Protein AF-A0A7H4LSG9-F1 (afdb_monomer)

InterPro domains:
  IPR001466 Beta-lactamase-related [PF00144] (64-199)
  IPR001586 Beta-lactamase, class-C active site [PS00336] (87-94)
  IPR012338 Beta-lactamase/transpeptidase-like [G3DSA:3.40.710.10] (80-199)
  IPR012338 Beta-lactamase/transpeptidase-like [SSF56601] (63-199)
  IPR050491 Beta-lactamase AmpC-like [PTHR46825] (86-199)

Nearest PDB structures (foldseek):
  8rlj-assembly6_F  TM=7.085E-01  e=3.427E-03  Pseudomonas aeruginosa
  8ure-assembly1_G  TM=2.044E-01  e=4.680E+00  synthetic construct

Radius of gyration: 25.68 Å; Cα contacts (8 Å, |Δi|>4): 215; chains: 1; bounding box: 74×58×54 Å

pLDDT: mean 87.02, std 12.35, range [47.28, 98.62]

Mean predicted aligned error: 9.84 Å

Sequence (199 aa):
MIGYRYRRYCSDWQILCSGLAFVAVMAAGIYLQPGFRPLTTQVSGDKALVAFLTPLLKGAHGHVAAALITPGGVRYGIWGNDYARQFEIGSLSKTLTASLLIDAIRRGEVTATTQVGDLVPELVGPARNISLEELVSHRSGLPPFASSLTQKIAMLTAIVRRENPWSYDRQELAEMINRARIPKVKIFDYSNSGFALLG

Structure (mmCIF, N/CA/C/O backbone):
data_AF-A0A7H4LSG9-F1
#
_entry.id   AF-A0A7H4LSG9-F1
#
loop_
_atom_site.group_PDB
_atom_site.id
_atom_site.type_symbol
_atom_site.label_atom_id
_atom_site.label_alt_id
_atom_site.label_comp_id
_atom_site.label_asym_id
_atom_site.label_entity_id
_atom_site.label_seq_id
_atom_site.pdbx_PDB_ins_code
_atom_site.Cartn_x
_atom_site.Cartn_y
_atom_site.Cartn_z
_atom_site.occupancy
_atom_site.B_iso_or_equiv
_atom_site.auth_seq_id
_atom_site.auth_comp_id
_atom_site.auth_asym_id
_atom_site.auth_atom_id
_atom_site.pdbx_PDB_model_num
ATOM 1 N N . MET A 1 1 ? 54.254 43.308 8.848 1.00 49.88 1 MET A N 1
ATOM 2 C CA . MET A 1 1 ? 52.841 43.131 8.424 1.00 49.88 1 MET A CA 1
ATOM 3 C C . MET A 1 1 ? 52.654 42.198 7.204 1.00 49.88 1 MET A C 1
ATOM 5 O O . MET A 1 1 ? 51.572 42.171 6.635 1.00 49.88 1 MET A O 1
ATOM 9 N N . ILE A 1 2 ? 53.658 41.394 6.808 1.00 52.53 2 ILE A N 1
ATOM 10 C CA . ILE A 1 2 ? 53.634 40.587 5.563 1.00 52.53 2 ILE A CA 1
ATOM 11 C C . ILE A 1 2 ? 53.244 39.110 5.814 1.00 52.53 2 ILE A C 1
ATOM 13 O O . ILE A 1 2 ? 52.609 38.487 4.968 1.00 52.53 2 ILE A O 1
ATOM 17 N N . GLY A 1 3 ? 53.507 38.567 7.010 1.00 47.50 3 GLY A N 1
ATOM 18 C CA . GLY A 1 3 ? 53.214 37.162 7.351 1.00 47.50 3 GLY A CA 1
ATOM 19 C C . GLY A 1 3 ? 51.733 36.815 7.570 1.00 47.50 3 GLY A C 1
ATOM 20 O O . GLY A 1 3 ? 51.357 35.652 7.469 1.00 47.50 3 GLY A O 1
ATOM 21 N N . TYR A 1 4 ? 50.867 37.805 7.821 1.00 47.75 4 TYR A N 1
ATOM 22 C CA . TYR A 1 4 ? 49.432 37.567 8.055 1.00 47.75 4 TYR A CA 1
ATOM 23 C C . TYR A 1 4 ? 48.644 37.330 6.755 1.00 47.75 4 TYR A C 1
ATOM 25 O O . TYR A 1 4 ? 47.672 36.581 6.746 1.00 47.75 4 TYR A O 1
ATOM 33 N N . ARG A 1 5 ? 49.081 37.932 5.637 1.00 49.94 5 ARG A N 1
ATOM 34 C CA . ARG A 1 5 ? 48.447 37.764 4.317 1.00 49.94 5 ARG A CA 1
ATOM 35 C C . ARG A 1 5 ? 48.756 36.401 3.692 1.00 49.94 5 ARG A C 1
ATOM 37 O O . ARG A 1 5 ? 47.857 35.790 3.128 1.00 49.94 5 ARG A O 1
ATOM 44 N N . TYR A 1 6 ? 49.981 35.896 3.848 1.00 47.28 6 TYR A N 1
ATOM 45 C CA . TYR A 1 6 ? 50.405 34.612 3.269 1.00 47.28 6 TYR A CA 1
ATOM 46 C C . TYR A 1 6 ? 49.718 33.405 3.936 1.00 47.28 6 TYR A C 1
ATOM 48 O O . TYR A 1 6 ? 49.329 32.450 3.270 1.00 47.28 6 TYR A O 1
ATOM 56 N N . ARG A 1 7 ? 49.487 33.481 5.255 1.00 49.66 7 ARG A N 1
ATOM 57 C CA . ARG A 1 7 ? 48.780 32.440 6.023 1.00 49.66 7 ARG A CA 1
ATOM 58 C C . ARG A 1 7 ? 47.294 32.327 5.654 1.00 49.66 7 ARG A C 1
ATOM 60 O O . ARG A 1 7 ? 46.763 31.224 5.668 1.00 49.66 7 ARG A O 1
ATOM 67 N N . ARG A 1 8 ? 46.660 33.449 5.289 1.00 53.12 8 ARG A N 1
ATOM 68 C CA . ARG A 1 8 ? 45.258 33.520 4.838 1.00 53.12 8 ARG A CA 1
ATOM 69 C C . ARG A 1 8 ? 45.073 32.882 3.455 1.00 53.12 8 ARG A C 1
ATOM 71 O O . ARG A 1 8 ? 44.176 32.079 3.271 1.00 53.12 8 ARG A O 1
ATOM 78 N N . TYR A 1 9 ? 45.999 33.135 2.527 1.00 52.34 9 TYR A N 1
ATOM 79 C CA . TYR A 1 9 ? 45.985 32.506 1.198 1.00 52.34 9 TYR A CA 1
ATOM 80 C C . TYR A 1 9 ? 46.116 30.975 1.257 1.00 52.34 9 TYR A C 1
ATOM 82 O O . TYR A 1 9 ? 45.392 30.271 0.556 1.00 52.34 9 TYR A O 1
ATOM 90 N N . CYS A 1 10 ? 46.991 30.444 2.121 1.00 55.25 10 CYS A N 1
ATOM 91 C CA . CYS A 1 10 ? 47.089 28.995 2.323 1.00 55.25 10 CYS A CA 1
ATOM 92 C C . CYS A 1 10 ? 45.838 28.399 2.989 1.00 55.25 10 CYS A C 1
ATOM 94 O O . CYS A 1 10 ? 45.441 27.299 2.611 1.00 55.25 10 CYS A O 1
ATOM 96 N N . SER A 1 11 ? 45.200 29.099 3.940 1.00 60.41 11 SER A N 1
ATOM 97 C CA . SER A 1 11 ? 43.959 28.608 4.559 1.00 60.41 11 SER A CA 1
ATOM 98 C C . SER A 1 11 ? 42.783 28.630 3.587 1.00 60.41 11 SER A C 1
ATOM 100 O O . SER A 1 11 ? 42.005 27.684 3.558 1.00 60.41 11 SER A O 1
ATOM 102 N N . ASP A 1 12 ? 42.680 29.664 2.752 1.00 68.19 12 ASP A N 1
ATOM 103 C CA . ASP A 1 12 ? 41.599 29.800 1.772 1.00 68.19 12 ASP A CA 1
ATOM 104 C C . ASP A 1 12 ? 41.705 28.715 0.688 1.00 68.19 12 ASP A C 1
ATOM 106 O O . ASP A 1 12 ? 40.705 28.103 0.313 1.00 68.19 12 ASP A O 1
ATOM 110 N N . TRP A 1 13 ? 42.928 28.384 0.256 1.00 74.06 13 TRP A N 1
ATOM 111 C CA . TRP A 1 13 ? 43.176 27.276 -0.670 1.00 74.06 13 TRP A CA 1
ATOM 112 C C . TRP A 1 13 ? 42.859 25.909 -0.053 1.00 74.06 13 TRP A C 1
ATOM 114 O O . TRP A 1 13 ? 42.255 25.056 -0.698 1.00 74.06 13 TRP A O 1
ATOM 124 N N . GLN A 1 14 ? 43.208 25.703 1.219 1.00 76.75 14 GLN A N 1
ATOM 125 C CA . GLN A 1 14 ? 42.865 24.476 1.943 1.00 76.75 14 GLN A CA 1
ATOM 126 C C . GLN A 1 14 ? 41.350 24.309 2.108 1.00 76.75 14 GLN A C 1
ATOM 128 O O . GLN A 1 14 ? 40.841 23.200 1.935 1.00 76.75 14 GLN A O 1
ATOM 133 N N . ILE A 1 15 ? 40.621 25.393 2.388 1.00 80.56 15 ILE A N 1
ATOM 134 C CA . ILE A 1 15 ? 39.155 25.388 2.487 1.00 80.5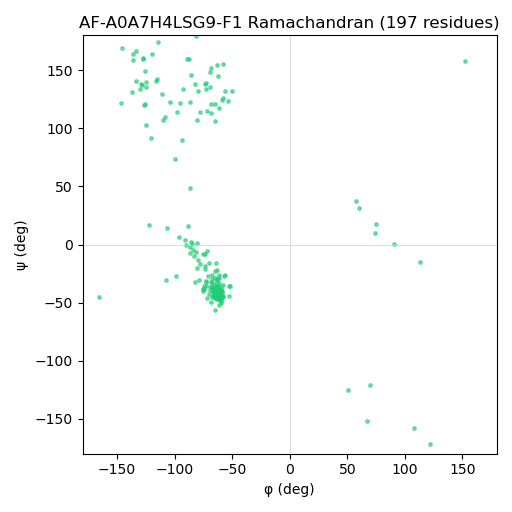6 15 ILE A CA 1
ATOM 135 C C . ILE A 1 15 ? 38.527 25.067 1.124 1.00 80.56 15 ILE A C 1
ATOM 137 O O . ILE A 1 15 ? 37.647 24.209 1.049 1.00 80.56 15 ILE A O 1
ATOM 141 N N . LEU A 1 16 ? 39.011 25.684 0.041 1.00 82.19 16 LEU A N 1
ATOM 142 C CA . LEU A 1 16 ? 38.533 25.415 -1.320 1.00 82.19 16 LEU A CA 1
ATOM 143 C C . LEU A 1 16 ? 38.799 23.968 -1.754 1.00 82.19 16 LEU A C 1
ATOM 145 O O . LEU A 1 16 ? 37.886 23.297 -2.236 1.00 82.19 16 LEU A O 1
ATOM 149 N N . CYS A 1 17 ? 40.012 23.454 -1.533 1.00 87.25 17 CYS A N 1
ATOM 150 C CA . CYS A 1 17 ? 40.347 22.062 -1.836 1.00 87.25 17 CYS A CA 1
ATOM 151 C C . CYS A 1 17 ? 39.506 21.077 -1.015 1.00 87.25 17 CYS A C 1
ATOM 153 O O . CYS A 1 17 ? 39.044 20.073 -1.554 1.00 87.25 17 CYS A O 1
ATOM 155 N N . SER A 1 18 ? 39.261 21.373 0.265 1.00 84.06 18 SER A N 1
ATOM 156 C CA . SER A 1 18 ? 38.419 20.533 1.127 1.00 84.06 18 SER A CA 1
ATOM 157 C C . SER A 1 18 ? 36.959 20.537 0.669 1.00 84.06 18 SER A C 1
ATOM 159 O O . SER A 1 18 ? 36.325 19.484 0.630 1.00 84.06 18 SER A O 1
ATOM 161 N N . GLY A 1 19 ? 36.437 21.696 0.254 1.00 87.31 19 GLY A N 1
ATOM 162 C CA . GLY A 1 19 ? 35.096 21.815 -0.318 1.00 87.31 19 GLY A CA 1
ATOM 163 C C . GLY A 1 19 ? 34.942 21.030 -1.622 1.00 87.31 19 GLY A C 1
ATOM 164 O O . GLY A 1 19 ? 33.979 20.282 -1.780 1.00 87.31 19 GLY A O 1
ATOM 165 N N . LEU A 1 20 ? 35.916 21.131 -2.531 1.00 90.62 20 LEU A N 1
ATOM 166 C CA . LEU A 1 20 ? 35.927 20.368 -3.783 1.00 90.62 20 LEU A CA 1
ATOM 167 C C . LEU A 1 20 ? 36.023 18.859 -3.540 1.00 90.62 20 LEU A C 1
ATOM 169 O O . LEU A 1 20 ? 35.282 18.097 -4.160 1.00 90.62 20 LEU A O 1
ATOM 173 N N . ALA A 1 21 ? 36.883 18.426 -2.616 1.00 89.31 21 ALA A N 1
ATOM 174 C CA . ALA A 1 21 ? 36.998 17.020 -2.242 1.00 89.31 21 ALA A CA 1
ATOM 175 C C . ALA A 1 21 ? 35.684 16.486 -1.650 1.00 89.31 21 ALA A C 1
ATOM 177 O O . ALA A 1 21 ? 35.230 15.413 -2.040 1.00 89.31 21 ALA A O 1
ATOM 178 N N . PHE A 1 22 ? 35.028 17.251 -0.772 1.00 86.75 22 PHE A N 1
ATOM 179 C CA . PHE A 1 22 ? 33.730 16.882 -0.206 1.00 86.75 22 PHE A CA 1
ATOM 180 C C . PHE A 1 22 ? 32.648 16.737 -1.285 1.00 86.75 22 PHE A C 1
ATOM 182 O O . PHE A 1 22 ? 31.954 15.722 -1.328 1.00 86.75 22 PHE A O 1
ATOM 189 N N . VAL A 1 23 ? 32.536 17.706 -2.200 1.00 89.50 23 VAL A N 1
ATOM 190 C CA . VAL A 1 23 ? 31.576 17.645 -3.315 1.00 89.50 23 VAL A CA 1
ATOM 191 C C . VAL A 1 23 ? 31.865 16.451 -4.226 1.00 89.50 23 VAL A C 1
ATOM 193 O O . VAL A 1 23 ? 30.934 15.745 -4.606 1.00 89.50 23 VAL A O 1
ATOM 196 N N . ALA A 1 24 ? 33.135 16.181 -4.537 1.00 89.69 24 ALA A N 1
ATOM 197 C CA . ALA A 1 24 ? 33.530 15.042 -5.360 1.00 89.69 24 ALA A CA 1
ATOM 198 C C . ALA A 1 24 ? 33.184 13.701 -4.695 1.00 89.69 24 ALA A C 1
ATOM 200 O O . ALA A 1 24 ? 32.640 12.820 -5.357 1.00 89.69 24 ALA A O 1
ATOM 201 N N . VAL A 1 25 ? 33.430 13.556 -3.389 1.00 87.88 25 VAL A N 1
ATOM 202 C CA . VAL A 1 25 ? 33.068 12.352 -2.622 1.00 87.88 25 VAL A CA 1
ATOM 203 C C . VAL A 1 25 ? 31.552 12.175 -2.555 1.00 87.88 25 VAL A C 1
ATOM 205 O O . VAL A 1 25 ? 31.068 11.066 -2.760 1.00 87.88 25 VAL A O 1
ATOM 208 N N . MET A 1 26 ? 30.785 13.248 -2.341 1.00 85.69 26 MET A N 1
ATOM 209 C CA . MET A 1 26 ? 29.318 13.190 -2.341 1.00 85.69 26 MET A CA 1
ATOM 210 C C . MET A 1 26 ? 28.759 12.824 -3.720 1.00 85.69 26 MET A C 1
ATOM 212 O O . MET A 1 26 ? 27.906 11.947 -3.821 1.00 85.69 26 MET A O 1
ATOM 216 N N . ALA A 1 27 ? 29.264 13.441 -4.791 1.00 80.75 27 ALA A N 1
ATOM 217 C CA . ALA A 1 27 ? 28.852 13.138 -6.159 1.00 80.75 27 ALA A CA 1
ATOM 218 C C . ALA A 1 27 ? 29.217 11.700 -6.558 1.00 80.75 27 ALA A C 1
ATOM 220 O O . ALA A 1 27 ? 28.386 10.991 -7.124 1.00 80.75 27 ALA A O 1
ATOM 221 N N . ALA A 1 28 ? 30.426 11.243 -6.213 1.00 80.25 28 ALA A N 1
ATOM 222 C CA . ALA A 1 28 ? 30.845 9.860 -6.412 1.00 80.25 28 ALA A CA 1
ATOM 223 C C . ALA A 1 28 ? 29.985 8.894 -5.588 1.00 80.25 28 ALA A C 1
ATOM 225 O O . ALA A 1 28 ? 29.568 7.872 -6.115 1.00 80.25 28 ALA A O 1
ATOM 226 N N . GLY A 1 29 ? 29.653 9.231 -4.339 1.00 77.38 29 GLY A N 1
ATOM 227 C CA . GLY A 1 29 ? 28.752 8.449 -3.494 1.00 77.38 29 GLY A CA 1
ATOM 228 C C . GLY A 1 29 ? 27.355 8.306 -4.098 1.00 77.38 29 GLY A C 1
ATOM 229 O O . GLY A 1 29 ? 26.834 7.197 -4.155 1.00 77.38 29 GLY A O 1
ATOM 230 N N . ILE A 1 30 ? 26.782 9.396 -4.621 1.00 72.25 30 ILE A N 1
ATOM 231 C CA . ILE A 1 30 ? 25.482 9.395 -5.315 1.00 72.25 30 ILE A CA 1
ATOM 232 C C . ILE A 1 30 ? 25.547 8.573 -6.610 1.00 72.25 30 ILE A C 1
ATOM 234 O O . ILE A 1 30 ? 24.633 7.806 -6.898 1.00 72.25 30 ILE A O 1
ATOM 238 N N . TYR A 1 31 ? 26.623 8.706 -7.388 1.00 69.00 31 TYR A N 1
ATOM 239 C CA . TYR A 1 31 ? 26.766 8.028 -8.679 1.00 69.00 31 TYR A CA 1
ATOM 240 C C . TYR A 1 31 ? 27.079 6.530 -8.541 1.00 69.00 31 TYR A C 1
ATOM 242 O O . TYR A 1 31 ? 26.554 5.702 -9.281 1.00 69.00 31 TYR A O 1
ATOM 250 N N . LEU A 1 32 ? 27.927 6.172 -7.576 1.00 69.19 32 LEU A N 1
ATOM 251 C CA . LEU A 1 32 ? 28.320 4.792 -7.276 1.00 69.19 32 LEU A CA 1
ATOM 252 C C . LEU A 1 32 ? 27.309 4.085 -6.365 1.00 69.19 32 LEU A C 1
ATOM 254 O O . LEU A 1 32 ? 27.446 2.888 -6.106 1.00 69.19 32 LEU A O 1
ATOM 258 N N . GLN A 1 33 ? 26.284 4.802 -5.897 1.00 65.31 33 GLN A N 1
ATOM 259 C CA . GLN A 1 33 ? 25.187 4.243 -5.130 1.00 65.31 33 GLN A CA 1
ATOM 260 C C . GLN A 1 33 ? 24.554 3.064 -5.901 1.00 65.31 33 GLN A C 1
ATOM 262 O O . GLN A 1 33 ? 24.057 3.245 -7.019 1.00 65.31 33 GLN A O 1
ATOM 267 N N . PRO A 1 34 ? 24.475 1.851 -5.315 1.00 58.50 34 PRO A N 1
ATOM 268 C CA . PRO A 1 34 ? 23.817 0.729 -5.975 1.00 58.50 34 PRO A CA 1
ATOM 269 C C . PRO A 1 34 ? 22.356 1.098 -6.275 1.00 58.50 34 PRO A C 1
ATOM 271 O O . PRO A 1 34 ? 21.635 1.507 -5.368 1.00 58.50 34 PRO A O 1
ATOM 274 N N . GLY A 1 35 ? 21.917 1.000 -7.530 1.00 58.16 35 GLY A N 1
ATOM 275 C CA . GLY A 1 35 ? 20.571 1.417 -7.961 1.00 58.16 35 GLY A CA 1
ATOM 276 C C . GLY A 1 35 ? 20.546 2.623 -8.905 1.00 58.16 35 GLY A C 1
ATOM 277 O O . GLY A 1 35 ? 19.559 2.803 -9.608 1.00 58.16 35 GLY A O 1
ATOM 278 N N . PHE A 1 36 ? 21.646 3.373 -9.027 1.00 62.38 36 PHE A N 1
ATOM 279 C CA . PHE A 1 36 ? 21.793 4.455 -10.010 1.00 62.38 36 PHE A CA 1
ATOM 280 C C . PHE A 1 36 ? 22.305 3.938 -11.370 1.00 62.38 36 PHE A C 1
ATOM 282 O O . PHE A 1 36 ? 23.260 4.449 -11.945 1.00 62.38 36 PHE A O 1
ATOM 289 N N . ARG A 1 37 ? 21.700 2.867 -11.901 1.00 71.31 37 ARG A N 1
ATOM 290 C CA . ARG A 1 37 ? 22.010 2.394 -13.264 1.00 71.31 37 ARG A CA 1
ATOM 291 C C . ARG A 1 37 ? 21.033 3.035 -14.245 1.00 71.31 37 ARG A C 1
ATOM 293 O O . ARG A 1 37 ? 19.840 3.036 -13.942 1.00 71.31 37 ARG A O 1
ATOM 300 N N . PRO A 1 38 ? 21.478 3.572 -15.393 1.00 78.56 38 PRO A N 1
ATOM 301 C CA . PRO A 1 38 ? 20.548 4.027 -16.420 1.00 78.56 38 PRO A CA 1
ATOM 302 C C . PRO A 1 38 ? 19.646 2.867 -16.854 1.00 78.56 38 PRO A C 1
ATOM 304 O O . PRO A 1 38 ? 20.015 1.697 -16.706 1.00 78.56 38 PRO A O 1
ATOM 307 N N . LEU A 1 39 ? 18.460 3.197 -17.364 1.00 83.06 39 LEU A N 1
ATOM 308 C CA . LEU A 1 39 ? 17.562 2.212 -17.954 1.00 83.06 39 LEU A CA 1
ATOM 309 C C . LEU A 1 39 ? 18.319 1.358 -18.977 1.00 83.06 39 LEU A C 1
ATOM 311 O O . LEU A 1 39 ? 19.053 1.876 -19.822 1.00 83.06 39 LEU A O 1
ATOM 315 N N . THR A 1 40 ? 18.147 0.045 -18.886 1.00 81.56 40 THR A N 1
ATOM 316 C CA . THR A 1 40 ? 18.757 -0.878 -19.842 1.00 81.56 40 THR A CA 1
ATOM 317 C C . THR A 1 40 ? 18.242 -0.644 -21.263 1.00 81.56 40 THR A C 1
ATOM 319 O O . THR A 1 40 ? 17.075 -0.322 -21.485 1.00 81.56 40 THR A O 1
ATOM 322 N N . THR A 1 41 ? 19.126 -0.838 -22.241 1.00 82.81 41 THR A N 1
ATOM 323 C CA . THR A 1 41 ? 18.795 -0.802 -23.672 1.00 82.81 41 THR A CA 1
ATOM 324 C C . THR A 1 41 ? 18.229 -2.128 -24.177 1.00 82.81 41 THR A C 1
ATOM 326 O O . THR A 1 41 ? 17.746 -2.200 -25.305 1.00 82.81 41 THR A O 1
ATOM 329 N N . GLN A 1 42 ? 18.280 -3.184 -23.360 1.00 88.69 42 GLN A N 1
ATOM 330 C CA . GLN A 1 42 ? 17.671 -4.469 -23.682 1.00 88.69 42 GLN A CA 1
ATOM 331 C C . GLN A 1 42 ? 16.171 -4.388 -23.434 1.00 88.69 42 GLN A C 1
ATOM 333 O O . GLN A 1 42 ? 15.738 -4.239 -22.293 1.00 88.69 42 GLN A O 1
ATOM 338 N N . VAL A 1 43 ? 15.384 -4.483 -24.503 1.00 92.31 43 VAL A N 1
ATOM 339 C CA . VAL A 1 43 ? 13.930 -4.345 -24.432 1.00 92.31 43 VAL A CA 1
ATOM 340 C C . VAL A 1 43 ? 13.250 -5.518 -25.125 1.00 92.31 43 VAL A C 1
ATOM 342 O O . VAL A 1 43 ? 13.674 -5.949 -26.195 1.00 92.31 43 VAL A O 1
ATOM 345 N N . SER A 1 44 ? 12.187 -6.031 -24.513 1.00 93.12 44 SER A N 1
ATOM 346 C CA . SER A 1 44 ? 11.360 -7.113 -25.048 1.00 93.12 44 SER A CA 1
ATOM 347 C C . SER A 1 44 ? 9.868 -6.819 -24.865 1.00 93.12 44 SER A C 1
ATOM 349 O O . SER A 1 44 ? 9.486 -5.941 -24.089 1.00 93.12 44 SER A O 1
ATOM 351 N N . GLY A 1 45 ? 9.020 -7.546 -2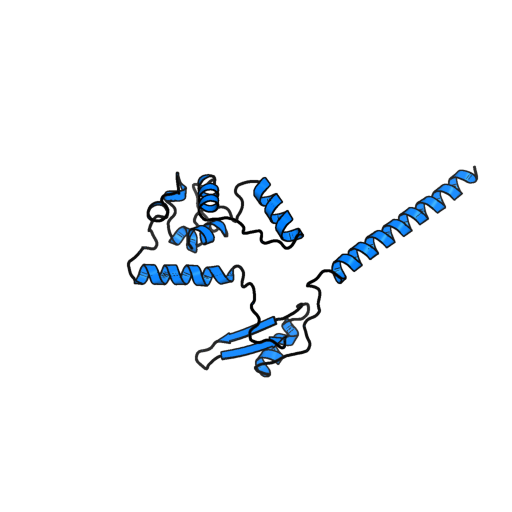5.596 1.00 93.25 45 GLY A N 1
ATOM 352 C CA . GLY A 1 45 ? 7.564 -7.398 -25.561 1.00 93.25 45 GLY A CA 1
ATOM 353 C C . GLY A 1 45 ? 6.979 -6.747 -26.815 1.00 93.25 45 GLY A C 1
ATOM 354 O O . GLY A 1 45 ? 7.565 -6.778 -27.899 1.00 93.25 45 GLY A O 1
ATOM 355 N N . ASP A 1 46 ? 5.785 -6.187 -26.673 1.00 96.12 46 ASP A N 1
ATOM 356 C CA . ASP A 1 46 ? 5.029 -5.574 -27.757 1.00 96.12 46 ASP A CA 1
ATOM 357 C C . ASP A 1 46 ? 5.708 -4.288 -28.255 1.00 96.12 46 ASP A C 1
ATOM 359 O O . ASP A 1 46 ? 5.871 -3.317 -27.513 1.00 96.12 46 ASP A O 1
ATOM 363 N N . LYS A 1 47 ? 6.066 -4.264 -29.545 1.00 95.75 47 LYS A N 1
ATOM 364 C CA . LYS A 1 47 ? 6.827 -3.164 -30.160 1.00 95.75 47 LYS A CA 1
ATOM 365 C C . LYS A 1 47 ? 6.128 -1.810 -30.053 1.00 95.75 47 LYS A C 1
ATOM 367 O O . LYS A 1 47 ? 6.797 -0.807 -29.826 1.00 95.75 47 LYS A O 1
ATOM 372 N N . ALA A 1 48 ? 4.809 -1.765 -30.227 1.00 96.00 48 ALA A N 1
ATOM 373 C CA . ALA A 1 48 ? 4.066 -0.510 -30.207 1.00 96.00 48 ALA A CA 1
ATOM 374 C C . ALA A 1 48 ? 3.910 0.029 -28.776 1.00 96.00 48 ALA A C 1
ATOM 376 O O . ALA A 1 48 ? 4.047 1.230 -28.561 1.00 96.00 48 ALA A O 1
ATOM 377 N N . LEU A 1 49 ? 3.696 -0.846 -27.790 1.00 96.12 49 LEU A N 1
ATOM 378 C C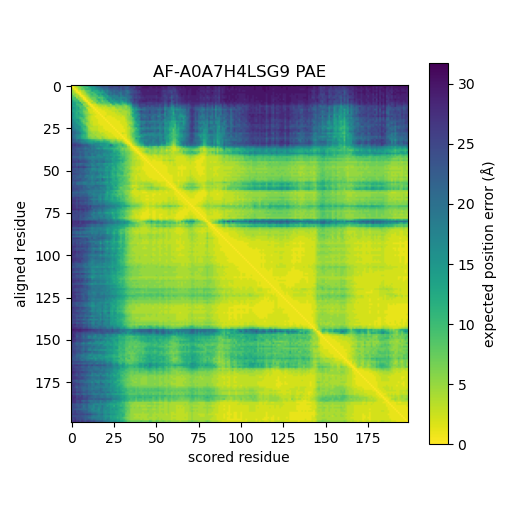A . LEU A 1 49 ? 3.666 -0.467 -26.377 1.00 96.12 49 LEU A CA 1
ATOM 379 C C . LEU A 1 49 ? 5.046 0.010 -25.905 1.00 96.12 49 LEU A C 1
ATOM 381 O O . LEU A 1 49 ? 5.154 1.048 -25.256 1.00 96.12 49 LEU A O 1
ATOM 385 N N . VAL A 1 50 ? 6.105 -0.709 -26.281 1.00 95.50 50 VAL A N 1
ATOM 386 C CA . VAL A 1 50 ? 7.493 -0.328 -25.994 1.00 95.50 50 VAL A CA 1
ATOM 387 C C . VAL A 1 50 ? 7.833 1.028 -26.608 1.00 95.50 50 VAL A C 1
ATOM 389 O O . VAL A 1 50 ? 8.372 1.889 -25.912 1.00 95.50 50 VAL A O 1
ATOM 392 N N . ALA A 1 51 ? 7.510 1.243 -27.887 1.00 95.56 51 ALA A N 1
ATOM 393 C CA . ALA A 1 51 ? 7.768 2.510 -28.567 1.00 95.56 51 ALA A CA 1
ATOM 394 C C . ALA A 1 51 ? 7.013 3.676 -27.908 1.00 95.56 51 ALA A C 1
ATOM 396 O O . ALA A 1 51 ? 7.571 4.760 -27.767 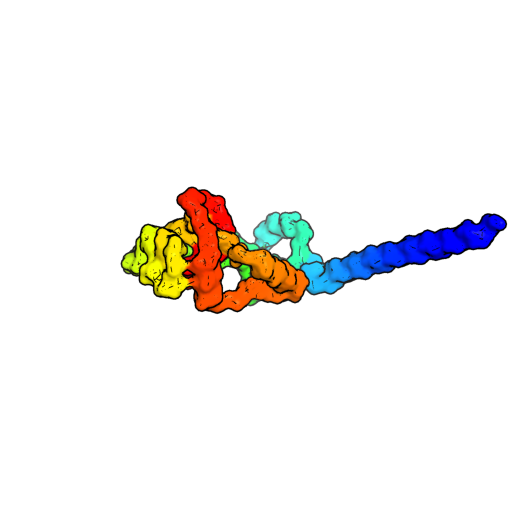1.00 95.56 51 ALA A O 1
ATOM 397 N N . PHE A 1 52 ? 5.778 3.438 -27.455 1.00 95.69 52 PHE A N 1
ATOM 398 C CA . PHE A 1 52 ? 4.970 4.428 -26.745 1.00 95.69 52 PHE A CA 1
ATOM 399 C C . PHE A 1 52 ? 5.537 4.783 -25.361 1.00 95.69 52 PHE A C 1
ATOM 401 O O . PHE A 1 52 ? 5.609 5.956 -25.005 1.00 95.69 52 PHE A O 1
ATOM 408 N N . LEU A 1 53 ? 5.953 3.783 -24.578 1.00 95.62 53 LEU A N 1
ATOM 409 C CA . LEU A 1 53 ? 6.399 3.981 -23.196 1.00 95.62 53 LEU A CA 1
ATOM 410 C C . LEU A 1 53 ? 7.857 4.441 -23.083 1.00 95.62 53 LEU A C 1
ATOM 412 O O . LEU A 1 53 ? 8.175 5.196 -22.171 1.00 95.62 53 LEU A O 1
ATOM 416 N N . THR A 1 54 ? 8.746 4.030 -23.994 1.00 93.88 54 THR A N 1
ATOM 417 C CA . THR A 1 54 ? 10.192 4.328 -23.902 1.00 93.88 54 THR A CA 1
ATOM 418 C C . THR A 1 54 ? 10.496 5.826 -23.713 1.00 93.88 54 THR A C 1
ATOM 420 O O . THR A 1 54 ? 11.288 6.147 -22.825 1.00 93.88 54 THR A O 1
ATOM 423 N N . PRO A 1 55 ? 9.862 6.768 -24.442 1.00 93.62 55 PRO A N 1
ATOM 424 C CA . PRO A 1 55 ? 10.069 8.202 -24.218 1.00 93.62 55 PRO A CA 1
ATOM 425 C C . PRO A 1 55 ? 9.632 8.692 -22.828 1.00 93.62 55 PRO A C 1
ATOM 427 O O . PRO A 1 55 ? 10.217 9.640 -22.305 1.00 93.62 55 PRO A O 1
ATOM 430 N N . LEU A 1 56 ? 8.631 8.046 -22.217 1.00 94.06 56 LEU A N 1
ATOM 431 C CA . LEU A 1 56 ? 8.107 8.381 -20.885 1.00 94.06 56 LEU A CA 1
ATOM 432 C C . LEU A 1 56 ? 9.009 7.876 -19.752 1.00 94.06 56 LEU A C 1
ATOM 434 O O . LEU A 1 56 ? 8.907 8.350 -18.625 1.00 94.06 56 LEU A O 1
ATOM 438 N N . LEU A 1 57 ? 9.915 6.942 -20.050 1.00 91.38 57 LEU A N 1
ATOM 439 C CA . LEU A 1 57 ? 10.876 6.390 -19.095 1.00 91.38 57 LEU A CA 1
ATOM 440 C C . LEU A 1 57 ? 12.182 7.198 -19.030 1.00 91.38 57 LEU A C 1
ATOM 442 O O . LEU A 1 57 ? 13.188 6.722 -18.499 1.00 91.38 57 LEU A O 1
ATOM 446 N N . LYS A 1 58 ? 12.203 8.429 -19.555 1.00 86.75 58 LYS A N 1
ATOM 447 C CA . LYS A 1 58 ? 13.364 9.316 -19.431 1.00 86.75 58 LYS A CA 1
ATOM 448 C C . LYS A 1 58 ? 13.639 9.605 -17.950 1.00 86.75 58 LYS A C 1
ATOM 450 O O . LYS A 1 58 ? 12.819 10.207 -17.269 1.00 86.75 58 LYS A O 1
ATOM 455 N N . GLY A 1 59 ? 14.813 9.195 -17.471 1.00 83.94 59 GLY A N 1
ATOM 456 C CA . GLY A 1 59 ? 15.193 9.296 -16.056 1.00 83.94 59 GLY A CA 1
ATOM 457 C C . GLY A 1 59 ? 14.836 8.065 -15.217 1.00 83.94 59 GLY A C 1
ATOM 458 O O . GLY A 1 59 ? 15.142 8.042 -14.031 1.00 83.94 59 GLY A O 1
ATOM 459 N N . ALA A 1 60 ? 14.232 7.030 -15.810 1.00 86.38 60 ALA A N 1
ATOM 460 C CA . ALA A 1 60 ? 14.090 5.739 -15.150 1.00 86.38 60 ALA A CA 1
ATOM 461 C C . ALA A 1 60 ? 15.454 5.048 -14.996 1.00 86.38 60 ALA A C 1
ATOM 463 O O . ALA A 1 60 ? 16.374 5.225 -15.803 1.00 86.38 60 ALA A O 1
ATOM 464 N N . HIS A 1 61 ? 15.553 4.219 -13.961 1.00 83.44 61 HIS A N 1
ATOM 465 C CA . HIS A 1 61 ? 16.770 3.509 -13.595 1.00 83.44 61 HIS A CA 1
ATOM 466 C C . HIS A 1 61 ? 16.517 2.004 -13.496 1.00 83.44 61 HIS A C 1
ATOM 468 O O . HIS A 1 61 ? 15.433 1.563 -13.120 1.00 83.44 61 HIS A O 1
ATOM 474 N N . GLY A 1 62 ? 17.538 1.204 -13.801 1.00 86.06 62 GLY A N 1
ATOM 475 C CA . GLY A 1 62 ? 17.482 -0.248 -13.648 1.00 86.06 62 GLY A CA 1
ATOM 476 C C . GLY A 1 62 ? 16.546 -0.942 -14.644 1.00 86.06 62 GLY A C 1
ATOM 477 O O . GLY A 1 62 ? 16.778 -0.879 -15.851 1.00 86.06 62 GLY A O 1
ATOM 478 N N . HIS A 1 63 ? 15.549 -1.662 -14.117 1.00 89.69 63 HIS A N 1
ATOM 479 C CA . HIS A 1 63 ? 14.624 -2.499 -14.886 1.00 89.69 63 HIS A CA 1
ATOM 480 C C . HIS A 1 63 ? 13.201 -1.968 -14.755 1.00 89.69 63 HIS A C 1
ATOM 482 O O . HIS A 1 63 ? 12.781 -1.596 -13.661 1.00 89.69 63 HIS A O 1
ATOM 488 N N . VAL A 1 64 ? 12.452 -1.995 -15.852 1.00 92.25 64 VAL A N 1
ATOM 489 C CA . VAL A 1 64 ? 11.039 -1.603 -15.880 1.00 92.25 64 VAL A CA 1
ATOM 490 C C . VAL A 1 64 ? 10.242 -2.720 -16.534 1.00 92.25 64 VAL A C 1
ATOM 492 O O . VAL A 1 64 ? 10.661 -3.263 -17.554 1.00 92.25 64 VAL A O 1
ATOM 495 N N . ALA A 1 65 ? 9.088 -3.043 -15.964 1.00 92.69 65 ALA A N 1
ATOM 496 C CA . ALA A 1 65 ? 8.093 -3.907 -16.578 1.00 92.69 65 ALA A CA 1
ATOM 497 C C . ALA A 1 65 ? 6.757 -3.161 -16.615 1.00 92.69 65 ALA A C 1
ATOM 499 O O . ALA A 1 65 ? 6.364 -2.526 -15.637 1.00 92.69 65 ALA A O 1
ATOM 500 N N . ALA A 1 66 ? 6.070 -3.229 -17.748 1.00 93.25 66 ALA A N 1
ATOM 501 C CA . ALA A 1 66 ? 4.752 -2.647 -17.939 1.00 93.25 66 ALA A CA 1
ATOM 502 C C . ALA A 1 66 ? 3.833 -3.665 -18.612 1.00 93.25 66 ALA A C 1
ATOM 504 O O . ALA A 1 66 ? 4.251 -4.370 -19.531 1.00 93.25 66 ALA A O 1
ATOM 505 N N . ALA A 1 67 ? 2.575 -3.703 -18.182 1.00 93.25 67 ALA A N 1
ATOM 506 C CA . ALA A 1 67 ? 1.534 -4.522 -18.785 1.00 93.25 67 ALA A CA 1
ATOM 507 C C . ALA A 1 67 ? 0.294 -3.665 -19.060 1.00 93.25 67 ALA A C 1
ATOM 509 O O . ALA A 1 67 ? -0.158 -2.909 -18.204 1.00 93.25 67 ALA A O 1
ATOM 510 N N . LEU A 1 68 ? -0.257 -3.805 -20.262 1.00 95.12 68 LEU A N 1
ATOM 511 C CA . LEU A 1 68 ? -1.550 -3.282 -20.673 1.00 95.12 68 LEU A CA 1
ATOM 512 C C . LEU A 1 68 ? -2.505 -4.467 -20.800 1.00 95.12 68 LEU A C 1
ATOM 514 O O . LEU A 1 68 ? -2.374 -5.290 -21.708 1.00 95.12 68 LEU A O 1
ATOM 518 N N . ILE A 1 69 ? -3.452 -4.544 -19.872 1.00 95.00 69 ILE A N 1
ATOM 519 C CA . ILE A 1 69 ? -4.448 -5.611 -19.804 1.00 95.00 69 ILE A CA 1
ATOM 520 C C . ILE A 1 69 ? -5.770 -5.049 -20.318 1.00 95.00 69 ILE A C 1
ATOM 522 O O . ILE A 1 69 ? -6.274 -4.054 -19.802 1.00 95.00 69 ILE A O 1
ATOM 526 N N . THR A 1 70 ? -6.324 -5.681 -21.348 1.00 95.88 70 THR A N 1
ATOM 527 C CA . THR A 1 70 ? -7.608 -5.312 -21.959 1.00 95.88 70 THR A CA 1
ATOM 528 C C . THR A 1 70 ? -8.461 -6.566 -22.160 1.00 95.88 70 THR A C 1
ATOM 530 O O . THR A 1 70 ? -7.917 -7.672 -22.131 1.00 95.8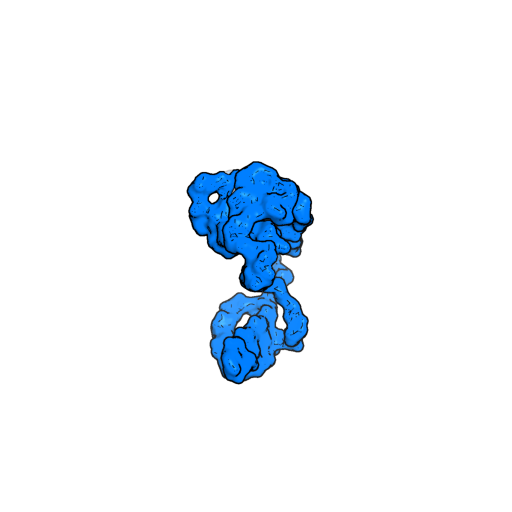8 70 THR A O 1
ATOM 533 N N . PRO A 1 71 ? -9.771 -6.442 -22.446 1.00 96.38 71 PRO A N 1
ATOM 534 C CA . PRO A 1 71 ? -10.583 -7.595 -22.843 1.00 96.38 71 PRO A CA 1
ATOM 535 C C . PRO A 1 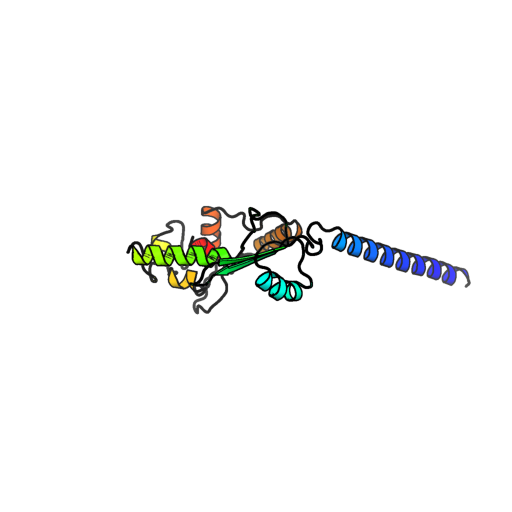71 ? -10.049 -8.330 -24.084 1.00 96.38 71 PRO A C 1
ATOM 537 O O . PRO A 1 71 ? -10.269 -9.525 -24.229 1.00 96.38 71 PRO A O 1
ATOM 540 N N . GLY A 1 72 ? -9.323 -7.630 -24.966 1.00 94.44 72 GLY A N 1
ATOM 541 C CA . GLY A 1 72 ? -8.697 -8.207 -26.160 1.00 94.44 72 GLY A CA 1
ATOM 542 C C . GLY A 1 72 ? -7.367 -8.921 -25.902 1.00 94.44 72 GLY A C 1
ATOM 543 O O . GLY A 1 72 ? -6.746 -9.395 -26.849 1.00 94.44 72 GLY A O 1
ATOM 544 N N . GLY A 1 73 ? -6.911 -8.983 -24.648 1.00 95.94 73 GLY A N 1
ATOM 545 C CA . GLY A 1 73 ? -5.678 -9.654 -24.249 1.00 95.94 73 GLY A CA 1
ATOM 546 C C . GLY A 1 73 ? -4.681 -8.740 -23.541 1.00 95.94 73 GLY A C 1
ATOM 547 O O . GLY A 1 73 ? -4.974 -7.592 -23.185 1.00 95.94 73 GLY A O 1
ATOM 548 N N . VAL A 1 74 ? -3.484 -9.287 -23.328 1.00 95.56 74 VAL A N 1
ATOM 549 C CA . VAL A 1 74 ? -2.393 -8.652 -22.584 1.00 95.56 74 VAL A CA 1
ATOM 550 C C . VAL A 1 74 ? -1.260 -8.292 -23.535 1.00 95.56 74 VAL A C 1
ATOM 552 O O . VAL A 1 74 ? -0.773 -9.133 -24.288 1.00 95.56 74 VAL A O 1
ATOM 555 N N . ARG A 1 75 ? -0.806 -7.042 -23.463 1.00 95.81 75 ARG A N 1
ATOM 556 C CA . ARG A 1 75 ? 0.428 -6.566 -24.099 1.00 95.81 75 ARG A CA 1
ATOM 557 C C . ARG A 1 75 ? 1.387 -6.145 -23.001 1.00 95.81 75 ARG A C 1
ATOM 559 O O . ARG A 1 75 ? 0.956 -5.570 -22.008 1.00 95.81 75 ARG A O 1
ATOM 566 N N . TYR A 1 76 ? 2.675 -6.403 -23.164 1.00 94.94 76 TYR A N 1
ATOM 567 C CA . TYR A 1 76 ? 3.674 -6.033 -22.164 1.00 94.94 76 TYR A CA 1
ATOM 568 C C . TYR A 1 76 ? 4.915 -5.427 -22.809 1.00 94.94 76 TYR A C 1
ATOM 570 O O . TYR A 1 76 ? 5.166 -5.627 -23.996 1.00 94.94 76 TYR A O 1
ATOM 578 N N . GLY A 1 77 ? 5.679 -4.681 -22.020 1.00 94.31 77 GLY A N 1
ATOM 579 C CA . GLY A 1 77 ? 7.000 -4.176 -22.370 1.00 94.31 77 GLY A CA 1
ATOM 580 C C . GLY A 1 77 ? 7.932 -4.347 -21.180 1.00 94.31 77 GLY A C 1
ATOM 581 O O . GLY A 1 77 ? 7.562 -4.008 -20.055 1.00 94.31 77 GLY A O 1
ATOM 582 N N . ILE A 1 78 ? 9.119 -4.899 -21.416 1.00 94.25 78 ILE A N 1
ATOM 583 C CA . ILE A 1 78 ? 10.138 -5.106 -20.386 1.00 94.25 78 ILE A CA 1
ATOM 584 C C . ILE A 1 78 ? 11.428 -4.458 -20.859 1.00 94.25 78 ILE A C 1
ATOM 586 O O . ILE A 1 78 ? 11.974 -4.845 -21.889 1.00 94.25 78 ILE A O 1
ATOM 590 N N . TRP A 1 79 ? 11.927 -3.507 -20.080 1.00 93.69 79 TRP A N 1
ATOM 591 C CA . TRP A 1 79 ? 13.272 -2.958 -20.190 1.00 93.69 79 TRP A CA 1
ATOM 592 C C . TRP A 1 79 ? 14.144 -3.768 -19.226 1.00 93.69 79 TRP A C 1
ATOM 594 O O . TRP A 1 79 ? 14.222 -3.475 -18.031 1.00 93.69 79 TRP A O 1
ATOM 604 N N . GLY A 1 80 ? 14.711 -4.857 -19.749 1.00 88.31 80 GLY A N 1
ATOM 605 C CA . GLY A 1 80 ? 15.352 -5.953 -19.021 1.00 88.31 80 GLY A CA 1
ATOM 606 C C . GLY A 1 80 ? 15.279 -7.270 -19.799 1.00 88.31 80 GLY A C 1
ATOM 607 O O . GLY A 1 80 ? 14.407 -7.437 -20.649 1.00 88.31 80 GLY A O 1
ATOM 608 N N . ASN A 1 81 ? 16.174 -8.220 -19.513 1.00 71.38 81 ASN A N 1
ATOM 609 C CA . ASN A 1 81 ? 16.185 -9.547 -20.153 1.00 71.38 81 ASN A CA 1
ATOM 610 C C . ASN A 1 81 ? 15.472 -10.644 -19.348 1.00 71.38 81 ASN A C 1
ATOM 612 O O . ASN A 1 81 ? 15.537 -11.809 -19.730 1.00 71.38 81 ASN A O 1
ATOM 616 N N . ASP A 1 82 ? 14.806 -10.289 -18.250 1.00 81.12 82 ASP A N 1
ATOM 617 C CA . ASP A 1 82 ? 14.237 -11.257 -17.319 1.00 81.12 82 ASP A CA 1
ATOM 618 C C . ASP A 1 82 ? 12.739 -11.010 -17.108 1.00 81.12 82 ASP A C 1
ATOM 620 O O . ASP A 1 82 ? 12.337 -10.096 -16.386 1.00 81.12 82 ASP A O 1
ATOM 624 N N . TYR A 1 83 ? 11.917 -11.842 -17.756 1.00 80.38 83 TYR A N 1
ATOM 625 C CA . TYR A 1 83 ? 10.461 -11.858 -17.585 1.00 80.38 83 TYR A CA 1
ATOM 626 C C . TYR A 1 83 ? 10.041 -12.337 -16.190 1.00 80.38 83 TYR A C 1
ATOM 628 O O . TYR A 1 83 ? 9.007 -11.914 -15.683 1.00 80.38 83 TYR A O 1
ATOM 636 N N . ALA A 1 84 ? 10.834 -13.206 -15.558 1.00 85.81 84 ALA A N 1
ATOM 637 C CA . ALA A 1 84 ? 10.537 -13.770 -14.245 1.00 85.81 84 ALA A CA 1
ATOM 638 C C . ALA A 1 84 ? 10.985 -12.857 -13.094 1.00 85.81 84 ALA A C 1
ATOM 640 O O . ALA A 1 84 ? 10.805 -13.197 -11.920 1.00 85.81 84 ALA A O 1
ATOM 641 N N . ARG A 1 85 ? 11.556 -11.689 -13.413 1.00 87.81 85 ARG A N 1
ATOM 642 C CA . ARG A 1 85 ? 12.020 -10.733 -12.417 1.00 87.81 85 ARG A CA 1
ATOM 643 C C . ARG A 1 85 ? 10.874 -10.308 -11.503 1.00 87.81 85 ARG A C 1
ATOM 645 O O . ARG A 1 85 ? 9.853 -9.789 -11.951 1.00 87.81 85 ARG A O 1
ATOM 652 N N . GLN A 1 86 ? 11.092 -10.459 -10.203 1.00 89.06 86 GLN A N 1
ATOM 653 C CA . GLN A 1 86 ? 10.168 -9.981 -9.184 1.00 89.06 86 GLN A CA 1
ATOM 654 C C . GLN A 1 86 ? 10.437 -8.513 -8.848 1.00 89.06 86 GLN A C 1
ATOM 656 O O . GLN A 1 86 ? 11.580 -8.045 -8.856 1.00 89.06 86 GLN A O 1
ATOM 661 N N . PHE A 1 87 ? 9.359 -7.800 -8.536 1.00 87.69 87 PHE A N 1
ATOM 662 C CA . PHE A 1 87 ? 9.386 -6.409 -8.112 1.00 87.69 87 PHE A CA 1
ATOM 663 C C . PHE A 1 87 ? 8.671 -6.289 -6.775 1.00 87.69 87 PHE A C 1
ATOM 665 O O . PHE A 1 87 ? 7.606 -6.875 -6.576 1.00 87.69 87 PHE A O 1
ATOM 672 N N . GLU A 1 88 ? 9.220 -5.477 -5.879 1.00 87.56 88 GLU A N 1
ATOM 673 C CA . GLU A 1 88 ? 8.440 -4.985 -4.753 1.00 87.56 88 GLU A CA 1
ATOM 674 C C . GLU A 1 88 ? 7.377 -4.025 -5.289 1.00 87.56 88 GLU A C 1
ATOM 676 O O . GLU A 1 88 ? 7.680 -2.957 -5.818 1.00 87.56 88 GLU A O 1
ATOM 681 N N . ILE A 1 89 ? 6.112 -4.421 -5.173 1.00 88.38 89 ILE A N 1
ATOM 682 C CA . ILE A 1 89 ? 4.977 -3.652 -5.702 1.00 88.38 89 ILE A CA 1
ATOM 683 C C . ILE A 1 89 ? 4.466 -2.590 -4.714 1.00 88.38 89 ILE A C 1
ATOM 685 O O . ILE A 1 89 ? 3.543 -1.829 -5.015 1.00 88.38 89 ILE A O 1
ATOM 689 N N . GLY A 1 90 ? 5.062 -2.537 -3.518 1.00 88.44 90 GLY A N 1
ATOM 690 C CA . GLY A 1 90 ? 4.760 -1.565 -2.476 1.00 88.44 90 GLY A CA 1
ATOM 691 C C . GLY A 1 90 ? 3.265 -1.473 -2.175 1.00 88.44 90 GLY A C 1
ATOM 692 O O . GLY A 1 90 ? 2.595 -2.460 -1.886 1.00 88.44 90 GLY A O 1
ATOM 693 N N . SER A 1 91 ? 2.719 -0.259 -2.252 1.00 93.00 91 SER A N 1
ATOM 694 C CA . SER A 1 91 ? 1.315 -0.020 -1.904 1.00 93.00 91 SER A CA 1
ATOM 695 C C . SER A 1 91 ? 0.302 -0.577 -2.907 1.00 93.00 91 SER A C 1
ATOM 697 O O . SER A 1 91 ? -0.882 -0.578 -2.582 1.00 93.00 91 SER A O 1
ATOM 699 N N . LEU A 1 92 ? 0.725 -1.126 -4.054 1.00 93.50 92 LEU A N 1
ATOM 700 C CA . LEU A 1 92 ? -0.179 -1.920 -4.892 1.00 93.50 92 LEU A CA 1
ATOM 701 C C . LEU A 1 92 ? -0.687 -3.164 -4.150 1.00 93.50 92 LEU A C 1
ATOM 703 O O . LEU A 1 92 ? -1.807 -3.584 -4.404 1.00 93.50 92 LEU A O 1
ATOM 707 N N . SER A 1 93 ? 0.046 -3.695 -3.164 1.00 94.38 93 SER A N 1
ATOM 708 C CA . SER A 1 93 ? -0.432 -4.812 -2.333 1.00 94.38 93 SER A CA 1
ATOM 709 C C . SER A 1 93 ? -1.765 -4.521 -1.630 1.00 94.38 93 SER A C 1
ATOM 711 O O . SER A 1 93 ? -2.543 -5.437 -1.383 1.00 94.38 93 SER A O 1
ATOM 713 N N . LYS A 1 94 ? -2.086 -3.247 -1.360 1.00 96.44 94 LYS A N 1
ATOM 714 C CA . LYS A 1 94 ? -3.356 -2.844 -0.736 1.00 96.44 94 LYS A CA 1
ATOM 715 C C . LYS A 1 94 ? -4.574 -3.210 -1.575 1.00 96.44 94 LYS A C 1
ATOM 717 O O . LYS A 1 94 ? -5.616 -3.533 -1.013 1.00 96.44 94 LYS A O 1
ATOM 722 N N . THR A 1 95 ? -4.459 -3.180 -2.904 1.00 96.19 95 THR A N 1
ATOM 723 C CA . THR A 1 95 ? -5.575 -3.562 -3.781 1.00 96.19 95 THR A CA 1
ATOM 724 C C . THR A 1 95 ? -5.865 -5.058 -3.677 1.00 96.19 95 THR A C 1
ATOM 726 O O . THR A 1 95 ? -7.028 -5.456 -3.732 1.00 96.19 95 THR A O 1
ATOM 729 N N . LEU A 1 96 ? -4.836 -5.880 -3.440 1.00 96.88 96 LEU A N 1
ATOM 730 C CA . LEU A 1 96 ? -4.979 -7.313 -3.184 1.00 96.88 96 LEU A CA 1
ATOM 731 C C . LEU A 1 96 ? -5.669 -7.559 -1.836 1.00 96.88 96 LEU A C 1
ATOM 733 O O . LEU A 1 96 ? -6.675 -8.262 -1.797 1.00 96.88 96 LEU A O 1
ATOM 737 N N . THR A 1 97 ? -5.208 -6.915 -0.757 1.00 97.56 97 THR A N 1
ATOM 738 C CA . THR A 1 97 ? -5.852 -6.996 0.569 1.00 97.56 97 THR A CA 1
ATOM 739 C C . THR A 1 97 ? -7.316 -6.544 0.520 1.00 97.56 97 THR A C 1
ATOM 741 O O . THR A 1 97 ? -8.198 -7.233 1.024 1.00 97.56 97 THR A O 1
ATOM 744 N N . ALA A 1 98 ? -7.610 -5.425 -0.151 1.00 98.06 98 ALA A N 1
ATOM 745 C CA . ALA A 1 98 ? -8.980 -4.943 -0.325 1.00 98.06 98 ALA A CA 1
ATOM 746 C C . ALA A 1 98 ? -9.854 -5.923 -1.131 1.00 98.06 98 ALA A C 1
ATOM 748 O O . ALA A 1 98 ? -11.036 -6.086 -0.835 1.00 98.06 98 ALA A O 1
ATOM 749 N N . SER A 1 99 ? -9.279 -6.603 -2.127 1.00 98.06 99 SER A N 1
ATOM 750 C CA . SER A 1 99 ? -9.993 -7.620 -2.910 1.00 98.06 99 SER A CA 1
ATOM 751 C C . SER A 1 99 ? -10.350 -8.843 -2.063 1.00 98.06 99 SER A C 1
ATOM 753 O O . SER A 1 99 ? -11.457 -9.360 -2.193 1.00 98.06 99 SER A O 1
ATOM 755 N N . LEU A 1 100 ? -9.460 -9.263 -1.157 1.00 98.06 100 LEU A N 1
ATOM 756 C CA . LEU A 1 100 ? -9.739 -10.340 -0.201 1.00 98.06 100 LEU A CA 1
ATOM 757 C C . LEU A 1 100 ? -10.848 -9.959 0.788 1.00 98.06 100 LEU A C 1
ATOM 759 O O . LEU A 1 100 ? -11.696 -10.794 1.086 1.00 98.06 100 LEU A O 1
ATOM 763 N N . LEU A 1 101 ? -10.907 -8.699 1.237 1.00 98.44 101 LEU A N 1
ATOM 764 C CA . LEU A 1 101 ? -12.027 -8.211 2.050 1.00 98.44 101 LEU A CA 1
ATOM 765 C C . LEU A 1 101 ? -13.359 -8.289 1.285 1.00 98.44 101 LEU A C 1
ATOM 767 O O . LEU A 1 101 ? -14.355 -8.761 1.827 1.00 98.44 101 LEU A O 1
ATOM 771 N N . ILE A 1 102 ? -13.388 -7.843 0.024 1.00 98.38 102 ILE A N 1
ATOM 772 C CA . ILE A 1 102 ? -14.594 -7.927 -0.820 1.00 98.38 102 ILE A CA 1
ATOM 773 C C . ILE A 1 102 ? -15.050 -9.383 -0.964 1.00 98.38 102 ILE A C 1
ATOM 775 O O . ILE A 1 102 ? -16.247 -9.667 -0.904 1.00 98.38 102 ILE A O 1
ATOM 779 N N . ASP A 1 103 ? -14.107 -10.301 -1.155 1.00 98.62 103 ASP A N 1
ATOM 780 C CA . ASP A 1 103 ? -14.380 -11.730 -1.259 1.00 98.62 103 ASP A CA 1
ATOM 781 C C . ASP A 1 103 ? -14.933 -12.313 0.056 1.00 98.62 103 ASP A C 1
ATOM 783 O O . ASP A 1 103 ? -15.975 -12.967 0.044 1.00 98.62 103 ASP A O 1
ATOM 787 N N . ALA A 1 104 ? -14.332 -11.982 1.203 1.00 98.44 104 ALA A N 1
ATOM 788 C CA . ALA A 1 104 ? -14.823 -12.385 2.525 1.00 98.44 104 ALA A CA 1
ATOM 789 C C . ALA A 1 104 ? -16.250 -11.872 2.809 1.00 98.44 104 ALA A C 1
ATOM 791 O O . ALA A 1 104 ? -17.091 -12.611 3.326 1.00 98.44 104 ALA A O 1
ATOM 792 N N . ILE A 1 105 ? -16.564 -10.635 2.399 1.00 98.62 105 ILE A N 1
ATOM 793 C CA . ILE A 1 105 ? -17.925 -10.079 2.486 1.00 98.62 105 ILE A CA 1
ATOM 794 C C . ILE A 1 105 ? -18.902 -10.881 1.618 1.00 98.62 105 ILE A C 1
ATOM 796 O O . ILE A 1 105 ? -20.000 -11.204 2.064 1.00 98.62 105 ILE A O 1
ATOM 800 N N . ARG A 1 106 ? -18.517 -11.249 0.387 1.00 98.56 106 ARG A N 1
ATOM 801 C CA . ARG A 1 106 ? -19.364 -12.070 -0.503 1.00 98.56 106 ARG A CA 1
ATOM 802 C C . ARG A 1 106 ? -19.621 -13.467 0.054 1.00 98.56 106 ARG A C 1
ATOM 804 O O . ARG A 1 106 ? -20.702 -14.004 -0.166 1.00 98.56 106 ARG A O 1
ATOM 811 N N . ARG A 1 107 ? -18.652 -14.039 0.773 1.00 98.50 107 ARG A N 1
ATOM 812 C CA . ARG A 1 107 ? -18.807 -15.317 1.485 1.00 98.50 107 ARG A CA 1
ATOM 813 C C . ARG A 1 107 ? -19.640 -15.206 2.767 1.00 98.50 107 ARG A C 1
ATOM 815 O O . ARG A 1 107 ? -19.982 -16.232 3.343 1.00 98.50 107 ARG A O 1
ATOM 822 N N . GLY A 1 108 ? -19.986 -13.992 3.202 1.00 98.31 108 GLY A N 1
ATOM 823 C CA . GLY A 1 108 ? -20.746 -13.756 4.430 1.00 98.31 108 GLY A CA 1
ATOM 824 C C . GLY A 1 108 ? -19.930 -13.946 5.711 1.00 98.31 108 GLY A C 1
ATOM 825 O O . GLY A 1 108 ? -20.517 -14.100 6.777 1.00 98.31 108 GLY A O 1
ATOM 826 N N . GLU A 1 109 ? -18.596 -13.942 5.626 1.00 98.50 109 GLU A N 1
ATOM 827 C CA . GLU A 1 109 ? -17.705 -14.105 6.787 1.00 98.50 109 GLU A CA 1
ATOM 828 C C . GLU A 1 109 ? -17.663 -12.839 7.650 1.00 98.50 109 GLU A C 1
ATOM 830 O O . GLU A 1 109 ? -17.578 -12.908 8.874 1.00 98.50 109 GLU A O 1
ATOM 835 N N . VAL A 1 110 ? -17.737 -11.675 7.003 1.00 98.50 110 VAL A N 1
ATOM 836 C CA . VAL A 1 110 ? -17.719 -10.348 7.627 1.00 98.50 110 VAL A CA 1
ATOM 837 C C . VAL A 1 110 ? -18.616 -9.383 6.851 1.00 98.50 110 VAL A C 1
ATOM 839 O O . VAL A 1 110 ? -19.051 -9.659 5.734 1.00 98.50 110 VAL A O 1
ATOM 842 N N . THR A 1 111 ? -18.866 -8.212 7.426 1.00 98.62 111 THR A N 1
ATOM 843 C CA . THR A 1 111 ? -19.531 -7.080 6.768 1.00 98.62 111 THR A CA 1
ATOM 844 C C . THR A 1 111 ? -18.595 -5.874 6.736 1.00 98.62 111 THR A C 1
ATOM 846 O O . THR A 1 111 ? -17.628 -5.808 7.492 1.00 98.62 111 THR A O 1
ATOM 849 N N . ALA A 1 112 ? -18.904 -4.876 5.905 1.00 98.12 112 ALA A N 1
ATOM 850 C CA . ALA A 1 112 ? -18.179 -3.602 5.883 1.00 98.12 112 ALA A CA 1
ATOM 851 C C . ALA A 1 112 ? -18.086 -2.948 7.280 1.00 98.12 112 ALA A C 1
ATOM 853 O O . ALA A 1 112 ? -17.055 -2.385 7.642 1.00 98.12 112 ALA A O 1
ATOM 854 N N . THR A 1 113 ? -19.144 -3.089 8.083 1.00 98.44 113 THR A N 1
ATOM 855 C CA . THR A 1 113 ? -19.274 -2.518 9.428 1.00 98.44 113 THR A CA 1
ATOM 856 C C . THR A 1 113 ? -18.763 -3.426 10.547 1.00 98.44 113 THR A C 1
ATOM 858 O O . THR A 1 113 ? -18.842 -3.034 11.710 1.00 98.44 113 THR A O 1
ATOM 861 N N . THR A 1 114 ? -18.259 -4.629 10.237 1.00 98.62 114 THR A N 1
ATOM 862 C CA . THR A 1 114 ? -17.661 -5.522 11.242 1.00 98.62 114 THR A CA 1
ATOM 863 C C . THR A 1 114 ? -16.537 -4.789 11.964 1.00 98.62 114 THR A C 1
ATOM 865 O O . THR A 1 114 ? -15.698 -4.150 11.324 1.00 98.62 114 THR A O 1
ATOM 868 N N . GLN A 1 115 ? -16.543 -4.856 13.295 1.00 98.31 115 GLN A N 1
ATOM 869 C CA . GLN A 1 115 ? -15.549 -4.184 14.117 1.00 98.31 115 GLN A CA 1
ATOM 870 C C . GLN A 1 115 ? -14.287 -5.035 14.202 1.00 98.31 115 GLN A C 1
ATOM 872 O O . GLN A 1 115 ? -14.341 -6.249 14.382 1.00 98.31 115 GLN A O 1
ATOM 877 N N . VAL A 1 116 ? -13.124 -4.398 14.100 1.00 97.12 116 VAL A N 1
ATOM 878 C CA . VAL A 1 116 ? -11.842 -5.116 14.107 1.00 97.12 116 VAL A CA 1
ATOM 879 C C . VAL A 1 116 ? -11.621 -5.837 15.442 1.00 97.12 116 VAL A C 1
ATOM 881 O O . VAL A 1 116 ? -11.028 -6.911 15.467 1.00 97.12 116 VAL A O 1
ATOM 884 N N . GLY A 1 117 ? -12.143 -5.302 16.551 1.00 97.00 117 GLY A N 1
ATOM 885 C CA . GLY A 1 117 ? -12.060 -5.940 17.868 1.00 97.00 117 GLY A CA 1
ATOM 886 C C . GLY A 1 117 ? -12.794 -7.281 17.986 1.00 97.00 117 GLY A C 1
ATOM 887 O O . GLY A 1 117 ? -12.515 -8.021 18.931 1.00 97.00 117 GLY A O 1
ATOM 888 N N . ASP A 1 118 ? -13.692 -7.599 17.049 1.00 97.31 118 ASP A N 1
ATOM 889 C CA . ASP A 1 118 ? -14.360 -8.905 16.964 1.00 97.31 118 ASP A CA 1
ATOM 890 C C . ASP A 1 118 ? -13.463 -9.962 16.294 1.00 97.31 118 ASP A C 1
ATOM 892 O O . ASP A 1 118 ? -13.673 -11.159 16.474 1.00 97.31 118 ASP A O 1
ATOM 896 N N . LEU A 1 119 ? -12.454 -9.520 15.533 1.00 96.44 119 LEU A N 1
ATOM 897 C CA . LEU A 1 119 ? -11.550 -10.366 14.747 1.00 96.44 119 LEU A CA 1
ATOM 898 C C . LEU A 1 119 ? -10.145 -10.458 15.357 1.00 96.44 119 LEU A C 1
ATOM 900 O O . LEU A 1 119 ? -9.469 -11.472 15.199 1.00 96.44 119 LEU A O 1
ATOM 904 N N . VAL A 1 120 ? -9.704 -9.401 16.045 1.00 95.50 120 VAL A N 1
ATOM 905 C CA . VAL A 1 120 ? -8.359 -9.272 16.622 1.00 95.50 120 VAL A CA 1
ATOM 906 C C . VAL A 1 120 ? -8.482 -9.072 18.140 1.00 95.50 120 VAL A C 1
ATOM 908 O O . VAL A 1 120 ? -8.647 -7.935 18.604 1.00 95.50 120 VAL A O 1
ATOM 911 N N . PRO A 1 121 ? -8.457 -10.156 18.941 1.00 93.88 121 PRO A N 1
ATOM 912 C CA . PRO A 1 121 ? -8.706 -10.091 20.383 1.00 93.88 121 PRO A CA 1
ATOM 913 C C . PRO A 1 121 ? -7.647 -9.290 21.156 1.00 93.88 121 PRO A C 1
ATOM 915 O O . PRO A 1 121 ? -7.950 -8.768 22.228 1.00 93.88 121 PRO A O 1
ATOM 918 N N . GLU A 1 122 ? -6.439 -9.143 20.610 1.00 95.00 122 GLU A N 1
ATOM 919 C CA . GLU A 1 122 ? -5.324 -8.387 21.191 1.00 95.00 122 GLU A CA 1
ATOM 920 C C . GLU A 1 122 ? -5.553 -6.868 21.171 1.00 95.00 122 GLU A C 1
ATOM 922 O O . GLU A 1 122 ? -4.855 -6.121 21.866 1.00 95.00 122 GLU A O 1
ATOM 927 N N . LEU A 1 123 ? -6.516 -6.380 20.382 1.00 95.44 123 LEU A N 1
ATOM 928 C CA . LEU A 1 123 ? -6.838 -4.959 20.359 1.00 95.44 123 LEU A CA 1
ATOM 929 C C . LEU A 1 123 ? -7.588 -4.533 21.617 1.00 95.44 123 LEU A C 1
ATOM 931 O O . LEU A 1 123 ? -8.550 -5.169 22.050 1.00 95.44 123 LEU A O 1
ATOM 935 N N . VAL A 1 124 ? -7.214 -3.376 22.154 1.00 93.94 124 VAL A N 1
ATOM 936 C CA . VAL A 1 124 ? -7.861 -2.744 23.305 1.00 93.94 124 VAL A CA 1
ATOM 937 C C . VAL A 1 124 ? -8.249 -1.298 23.005 1.00 93.94 124 VAL A C 1
ATOM 939 O O . VAL A 1 124 ? -7.732 -0.652 22.092 1.00 93.94 124 VAL A O 1
ATOM 942 N N . GLY A 1 125 ? -9.183 -0.766 23.794 1.00 92.81 125 GLY A N 1
ATOM 943 C CA . GLY A 1 125 ? -9.574 0.639 23.712 1.00 92.81 125 GLY A CA 1
ATOM 944 C C . GLY A 1 125 ? -10.284 1.016 22.399 1.00 92.81 125 GLY A C 1
ATOM 945 O O . GLY A 1 125 ? -10.944 0.173 21.788 1.00 92.81 125 GLY A O 1
ATOM 946 N N . PRO A 1 126 ? -10.183 2.286 21.955 1.00 93.19 126 PRO A N 1
ATOM 947 C CA . PRO A 1 126 ? -10.967 2.804 20.829 1.00 93.19 126 PRO A CA 1
ATOM 948 C C . PRO A 1 126 ? -10.690 2.125 19.482 1.00 93.19 126 PRO A C 1
ATOM 950 O O . PRO A 1 126 ? -11.542 2.179 18.599 1.00 93.19 126 PRO A O 1
ATOM 953 N N . ALA A 1 127 ? -9.525 1.486 19.321 1.00 94.25 127 ALA A N 1
ATOM 954 C CA . ALA A 1 127 ? -9.150 0.798 18.087 1.00 94.25 127 ALA A CA 1
ATOM 955 C C . ALA A 1 127 ? -10.048 -0.404 17.781 1.00 94.25 127 ALA A C 1
ATOM 957 O O . ALA A 1 127 ? -10.284 -0.706 16.615 1.00 94.25 127 ALA A O 1
ATOM 958 N N . ARG A 1 128 ? -10.609 -1.042 18.819 1.00 96.56 128 ARG A N 1
ATOM 959 C CA . ARG A 1 128 ? -11.547 -2.163 18.668 1.00 96.56 128 ARG A CA 1
ATOM 960 C C . ARG A 1 128 ? -12.776 -1.790 17.840 1.00 96.56 128 ARG A C 1
ATOM 962 O O . ARG A 1 128 ? -13.258 -2.622 17.088 1.00 96.56 128 ARG A O 1
ATOM 969 N N . ASN A 1 129 ? -13.236 -0.543 17.956 1.00 96.50 129 ASN A N 1
ATOM 970 C CA . ASN A 1 129 ? -14.473 -0.059 17.338 1.00 96.50 129 ASN A CA 1
ATOM 971 C C . ASN A 1 129 ? -14.278 0.427 15.893 1.00 96.50 129 ASN A C 1
ATOM 973 O O . ASN A 1 129 ? -15.212 0.970 15.306 1.00 96.50 129 ASN A O 1
ATOM 977 N N . ILE A 1 130 ? -13.064 0.323 15.344 1.00 97.75 130 ILE A N 1
ATOM 978 C CA . ILE A 1 130 ? -12.813 0.642 13.938 1.00 97.75 130 ILE A CA 1
ATOM 979 C C . ILE A 1 130 ? -13.501 -0.421 13.081 1.00 97.75 130 ILE A C 1
ATOM 981 O O . ILE A 1 130 ? -13.394 -1.607 13.389 1.00 97.75 130 ILE A O 1
ATOM 985 N N . SER A 1 131 ? -14.193 -0.012 12.020 1.00 98.31 131 SER A N 1
ATOM 986 C CA . SER A 1 131 ? -14.797 -0.949 11.067 1.00 98.31 131 SER A CA 1
ATOM 987 C C . SER A 1 131 ? -13.839 -1.329 9.931 1.00 98.31 131 SER A C 1
ATOM 989 O O . SER A 1 131 ? -12.888 -0.605 9.618 1.00 98.31 131 SER A O 1
ATOM 991 N N . LEU A 1 132 ? -14.099 -2.458 9.264 1.00 98.62 132 LEU A N 1
ATOM 992 C CA . LEU A 1 132 ? -13.315 -2.881 8.095 1.00 98.62 132 LEU A CA 1
ATOM 993 C C . LEU A 1 132 ? -13.373 -1.852 6.951 1.00 98.62 132 LEU A C 1
ATOM 995 O O . LEU A 1 132 ? -12.359 -1.598 6.296 1.00 98.62 132 LEU A O 1
ATOM 999 N N . GLU A 1 133 ? -14.524 -1.203 6.740 1.00 98.38 133 GLU A N 1
ATOM 1000 C CA . GLU A 1 133 ? -14.657 -0.127 5.749 1.00 98.38 133 GLU A CA 1
ATOM 1001 C C . GLU A 1 133 ? -13.821 1.111 6.099 1.00 98.38 133 GLU A C 1
ATOM 1003 O O . GLU A 1 133 ? -13.248 1.749 5.213 1.00 98.38 133 GLU A O 1
ATOM 1008 N N . GLU A 1 134 ? -13.690 1.445 7.384 1.00 98.19 134 GLU A N 1
ATOM 1009 C CA . GLU A 1 134 ? -12.854 2.554 7.831 1.00 98.19 134 GLU A CA 1
ATOM 1010 C C . GLU A 1 134 ? -11.366 2.262 7.585 1.00 98.19 134 GLU A C 1
ATOM 1012 O O . GLU A 1 134 ? -10.624 3.167 7.197 1.00 98.19 134 GLU A O 1
ATOM 1017 N N . LEU A 1 135 ? -10.917 1.011 7.755 1.00 97.88 135 LEU A N 1
ATOM 1018 C CA . LEU A 1 135 ? -9.546 0.608 7.421 1.00 97.88 135 LEU A CA 1
ATOM 1019 C C . LEU A 1 135 ? -9.279 0.717 5.917 1.00 97.88 135 LEU A C 1
ATOM 1021 O O . LEU A 1 135 ? -8.361 1.433 5.504 1.00 97.88 135 LEU A O 1
ATOM 1025 N N . VAL A 1 136 ? -10.095 0.043 5.099 1.00 97.88 136 VAL A N 1
ATOM 1026 C CA . VAL A 1 136 ? -9.860 -0.067 3.649 1.00 97.88 136 VAL A CA 1
ATOM 1027 C C . VAL A 1 136 ? -10.019 1.276 2.925 1.00 97.88 136 VAL A C 1
ATOM 1029 O O . VAL A 1 136 ? -9.386 1.504 1.897 1.00 97.88 136 VAL A O 1
ATOM 1032 N N . SER A 1 137 ? -10.823 2.197 3.471 1.00 97.44 137 SER A N 1
ATOM 1033 C CA . SER A 1 137 ? -11.027 3.540 2.911 1.00 97.44 137 SER A CA 1
ATOM 1034 C C . SER A 1 137 ? -10.066 4.603 3.451 1.00 97.44 137 SER A C 1
ATOM 1036 O O . SER A 1 137 ? -10.206 5.773 3.091 1.00 97.44 137 SER A O 1
ATOM 1038 N N . HIS A 1 138 ? -9.094 4.226 4.295 1.00 97.56 138 HIS A N 1
ATOM 1039 C CA . HIS A 1 138 ? -8.182 5.159 4.969 1.00 97.56 138 HIS A CA 1
ATOM 1040 C C . HIS A 1 138 ? -8.909 6.208 5.831 1.00 97.56 138 HIS A C 1
ATOM 1042 O O . HIS A 1 138 ? -8.524 7.374 5.887 1.00 97.56 138 HIS A O 1
ATOM 1048 N N . ARG A 1 139 ? -9.988 5.804 6.504 1.00 97.44 139 ARG A N 1
ATOM 1049 C CA . ARG A 1 139 ? -10.820 6.656 7.370 1.00 97.44 139 ARG A CA 1
ATOM 1050 C C . ARG A 1 139 ? -10.909 6.146 8.803 1.00 97.44 139 ARG A C 1
ATOM 1052 O O . ARG A 1 139 ? -11.771 6.580 9.549 1.00 97.44 139 ARG A O 1
ATOM 1059 N N . SER A 1 140 ? -10.014 5.259 9.220 1.00 96.62 140 SER A N 1
ATOM 1060 C CA . SER A 1 140 ? -9.960 4.756 10.598 1.00 96.62 140 SER A CA 1
ATOM 1061 C C . SER A 1 140 ? -9.418 5.774 11.601 1.00 96.62 140 SER A C 1
ATOM 1063 O O . SER A 1 140 ? -9.660 5.652 12.801 1.00 96.62 140 SER A O 1
ATOM 1065 N N . GLY A 1 141 ? -8.679 6.782 11.123 1.00 95.25 141 GLY A N 1
ATOM 1066 C CA . GLY A 1 141 ? -7.924 7.702 11.973 1.00 95.25 141 GLY A CA 1
ATOM 1067 C C . GLY A 1 141 ? -6.653 7.082 12.567 1.00 95.25 141 GLY A C 1
ATOM 1068 O O . GLY A 1 141 ? -6.037 7.687 13.444 1.00 95.25 141 GLY A O 1
ATOM 1069 N N . LEU A 1 142 ? -6.257 5.886 12.113 1.00 94.06 142 LEU A N 1
ATOM 1070 C CA . LEU A 1 142 ? -4.984 5.276 12.487 1.00 94.06 142 LEU A CA 1
ATOM 1071 C C . LEU A 1 142 ? -3.817 5.996 11.802 1.00 94.06 142 LEU A C 1
ATOM 1073 O O . LEU A 1 142 ? -3.895 6.273 10.603 1.00 94.06 142 LEU A O 1
ATOM 1077 N N . PRO A 1 143 ? -2.701 6.235 12.510 1.00 87.75 143 PRO A N 1
ATOM 1078 C CA . PRO A 1 143 ? -1.559 6.941 11.948 1.00 87.75 143 PRO A CA 1
ATOM 1079 C C . PRO A 1 143 ? -0.942 6.163 10.775 1.00 87.75 143 PRO A C 1
ATOM 1081 O O . PRO A 1 143 ? -0.986 4.932 10.767 1.00 87.75 143 PRO A O 1
ATOM 1084 N N . PRO A 1 144 ? -0.265 6.832 9.827 1.00 81.50 144 PRO A N 1
ATOM 1085 C CA . PRO A 1 144 ? 0.358 6.166 8.691 1.00 81.50 144 PRO A CA 1
ATOM 1086 C C . PRO A 1 144 ? 1.272 4.996 9.045 1.00 81.50 144 PRO A C 1
ATOM 1088 O O . PRO A 1 144 ? 1.303 4.031 8.291 1.00 81.50 144 PRO A O 1
ATOM 1091 N N . PHE A 1 145 ? 2.016 5.062 10.154 1.00 69.81 145 PHE A N 1
ATOM 1092 C CA . PHE A 1 145 ? 3.077 4.084 10.421 1.00 69.81 145 PHE A CA 1
ATOM 1093 C C . PHE A 1 145 ? 3.596 4.084 11.857 1.00 69.81 145 PHE A C 1
ATOM 1095 O O . PHE A 1 145 ? 3.789 3.036 12.445 1.00 69.81 145 PHE A O 1
ATOM 1102 N N . ALA A 1 146 ? 3.855 5.266 12.412 1.00 61.28 146 ALA A N 1
ATOM 1103 C CA . ALA A 1 146 ? 4.561 5.414 13.674 1.00 61.28 146 ALA A CA 1
ATOM 1104 C C . ALA A 1 146 ? 3.732 6.270 14.620 1.00 61.28 146 ALA A C 1
ATOM 1106 O O . ALA A 1 146 ? 3.449 7.438 14.328 1.00 61.28 146 ALA A O 1
ATOM 1107 N N . SER A 1 147 ? 3.368 5.695 15.761 1.00 64.94 147 SER A N 1
ATOM 1108 C CA . SER A 1 147 ? 2.727 6.432 16.846 1.00 64.94 147 SER A CA 1
ATOM 1109 C C . SER A 1 147 ? 3.748 7.214 17.683 1.00 64.94 147 SER A C 1
ATOM 1111 O O . SER A 1 147 ? 3.352 8.121 18.412 1.00 64.94 147 SER A O 1
ATOM 1113 N N . SER A 1 148 ? 5.057 6.938 17.539 1.00 72.19 148 SER A N 1
ATOM 1114 C CA . SER A 1 148 ? 6.131 7.607 18.290 1.00 72.19 148 SER A CA 1
ATOM 1115 C C . SER A 1 148 ? 7.252 8.197 17.419 1.00 72.19 148 SER A C 1
ATOM 1117 O O . SER A 1 148 ? 7.465 7.809 16.270 1.00 72.19 148 SER A O 1
ATOM 1119 N N . LEU A 1 149 ? 8.004 9.153 17.979 1.00 78.06 149 LEU A N 1
ATOM 1120 C CA . LEU A 1 149 ? 9.171 9.758 17.324 1.00 78.06 149 LEU A CA 1
ATOM 1121 C C . LEU A 1 149 ? 10.298 8.738 17.095 1.00 78.06 149 LEU A C 1
ATOM 1123 O O . LEU A 1 149 ? 10.911 8.730 16.032 1.00 78.06 149 LEU A O 1
ATOM 1127 N N . THR A 1 150 ? 10.530 7.844 18.056 1.00 79.50 150 THR A N 1
ATOM 1128 C CA . THR A 1 150 ? 11.561 6.801 17.969 1.00 79.50 150 THR A CA 1
ATOM 1129 C C . THR A 1 150 ? 11.319 5.867 16.785 1.00 79.50 150 THR A C 1
ATOM 1131 O O . THR A 1 150 ? 12.248 5.579 16.036 1.00 79.50 150 THR A O 1
ATOM 1134 N N . GLN A 1 151 ? 10.065 5.464 16.550 1.00 75.31 151 GLN A N 1
ATOM 1135 C CA . GLN A 1 151 ? 9.689 4.647 15.390 1.00 75.31 151 GLN A CA 1
ATOM 1136 C C . GLN A 1 151 ? 9.942 5.382 14.066 1.00 75.31 151 GLN A C 1
ATOM 1138 O O . GLN A 1 151 ? 10.452 4.789 13.120 1.00 75.31 151 GLN A O 1
ATOM 1143 N N . LYS A 1 152 ? 9.667 6.694 14.003 1.00 79.00 152 LYS A N 1
ATOM 1144 C CA . LYS A 1 152 ? 9.977 7.510 12.814 1.00 79.00 152 LYS A CA 1
ATOM 1145 C C . LYS A 1 152 ? 11.482 7.563 12.534 1.00 79.00 152 LYS A C 1
ATOM 1147 O O . LYS A 1 152 ? 11.885 7.450 11.380 1.00 79.00 152 LYS A O 1
ATOM 1152 N N . ILE A 1 153 ? 12.309 7.710 13.570 1.00 83.31 153 ILE A N 1
ATOM 1153 C CA . ILE A 1 153 ? 13.776 7.725 13.440 1.00 83.31 153 ILE A CA 1
ATOM 1154 C C . ILE A 1 153 ? 14.295 6.355 12.993 1.00 83.31 153 ILE A C 1
ATOM 1156 O O . ILE A 1 153 ? 15.130 6.288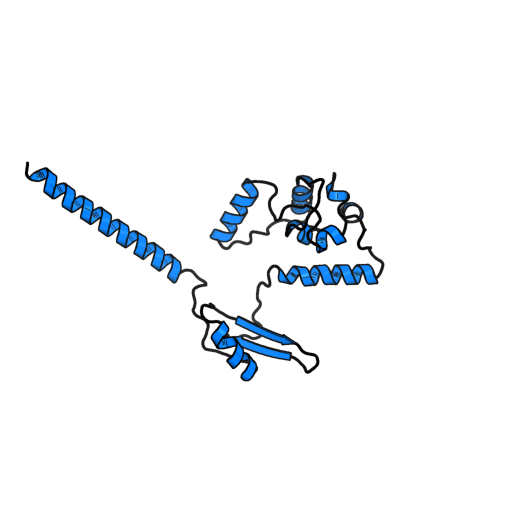 12.091 1.00 83.31 153 ILE A O 1
ATOM 1160 N N . ALA A 1 154 ? 13.787 5.269 13.578 1.00 81.88 154 ALA A N 1
ATOM 1161 C CA . ALA A 1 154 ? 14.148 3.910 13.183 1.00 81.88 154 ALA A CA 1
ATOM 1162 C C . ALA A 1 154 ? 13.796 3.649 11.710 1.00 81.88 154 ALA A C 1
ATOM 1164 O O . ALA A 1 154 ? 14.637 3.171 10.955 1.00 81.88 154 ALA A O 1
ATOM 1165 N N . MET A 1 155 ? 12.607 4.074 11.271 1.00 78.50 155 MET A N 1
ATOM 1166 C CA . MET A 1 155 ? 12.175 3.986 9.875 1.00 78.50 155 MET A CA 1
ATOM 1167 C C . MET A 1 155 ? 13.104 4.760 8.934 1.00 78.50 155 MET A C 1
ATOM 1169 O O . MET A 1 155 ? 13.561 4.212 7.936 1.00 78.50 155 MET A O 1
ATOM 1173 N N . LEU A 1 156 ? 13.410 6.025 9.243 1.00 80.62 156 LEU A N 1
ATOM 1174 C CA . LEU A 1 156 ? 14.338 6.819 8.431 1.00 80.62 156 LEU A CA 1
ATOM 1175 C C . LEU A 1 156 ? 15.721 6.167 8.366 1.00 80.62 156 LEU A C 1
ATOM 1177 O O . LEU A 1 156 ? 16.340 6.143 7.306 1.00 80.62 156 LEU A O 1
ATOM 1181 N N . THR A 1 157 ? 16.176 5.595 9.478 1.00 83.50 157 THR A N 1
ATOM 1182 C CA . THR A 1 157 ? 17.448 4.874 9.546 1.00 83.50 157 THR A CA 1
ATOM 1183 C C . THR A 1 157 ? 17.428 3.636 8.652 1.00 83.50 157 THR A C 1
ATOM 1185 O O . THR A 1 157 ? 18.356 3.457 7.867 1.00 83.50 157 THR A O 1
ATOM 1188 N N . ALA A 1 158 ? 16.361 2.833 8.705 1.00 83.62 158 ALA A N 1
ATOM 1189 C CA . ALA A 1 158 ? 16.182 1.663 7.849 1.00 83.62 158 ALA A CA 1
ATOM 1190 C C . ALA A 1 158 ? 16.144 2.054 6.364 1.00 83.62 158 ALA A C 1
ATOM 1192 O O . ALA A 1 158 ? 16.867 1.474 5.563 1.00 83.62 158 ALA A O 1
ATOM 1193 N N . ILE A 1 159 ? 15.409 3.111 5.998 1.00 79.06 159 ILE A N 1
ATOM 1194 C CA . ILE A 1 159 ? 15.359 3.628 4.619 1.00 79.06 159 ILE A CA 1
ATOM 1195 C C . ILE A 1 159 ? 16.753 4.052 4.139 1.00 79.06 159 ILE A C 1
ATOM 1197 O O . ILE A 1 159 ? 17.172 3.670 3.046 1.00 79.06 159 ILE A O 1
ATOM 1201 N N . VAL A 1 160 ? 17.497 4.808 4.956 1.00 78.56 160 VAL A N 1
ATOM 1202 C CA . VAL A 1 160 ? 18.866 5.246 4.630 1.00 78.56 160 VAL A CA 1
ATOM 1203 C C . VAL A 1 160 ? 19.811 4.051 4.483 1.00 78.56 160 VAL A C 1
ATOM 1205 O O . VAL A 1 160 ? 20.658 4.042 3.590 1.00 78.56 160 VAL A O 1
ATOM 1208 N N . ARG A 1 161 ? 19.648 3.023 5.321 1.00 81.94 161 ARG A N 1
ATOM 1209 C CA . ARG A 1 161 ? 20.427 1.778 5.272 1.00 81.94 161 ARG A CA 1
ATOM 1210 C C . ARG A 1 161 ? 19.936 0.774 4.233 1.00 81.94 161 ARG A C 1
ATOM 1212 O O . ARG A 1 161 ? 20.630 -0.209 3.995 1.00 81.94 161 ARG A O 1
ATOM 1219 N N . ARG A 1 162 ? 18.798 1.037 3.578 1.00 76.50 16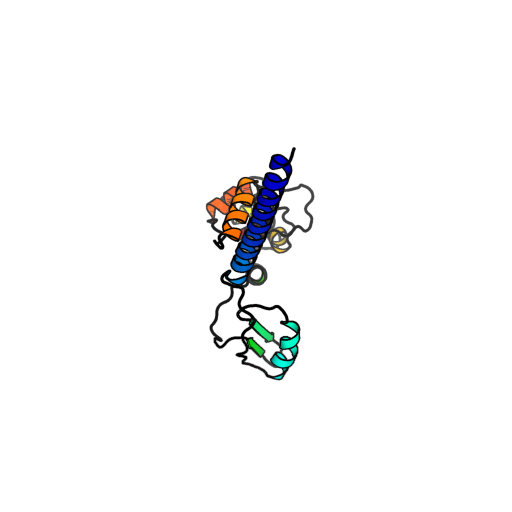2 ARG A N 1
ATOM 1220 C CA . ARG A 1 162 ? 18.120 0.120 2.641 1.00 76.50 162 ARG A CA 1
ATOM 1221 C C . ARG A 1 162 ? 17.712 -1.199 3.291 1.00 76.50 162 ARG A C 1
ATOM 1223 O O . ARG A 1 162 ? 17.694 -2.246 2.652 1.00 76.50 162 ARG A O 1
ATOM 1230 N N . GLU A 1 163 ? 17.412 -1.128 4.572 1.00 82.88 163 GLU A N 1
ATOM 1231 C CA . GLU A 1 163 ? 16.804 -2.202 5.335 1.00 82.88 163 GLU A CA 1
ATOM 1232 C C . GLU A 1 163 ? 15.282 -2.097 5.207 1.00 82.88 163 GLU A C 1
ATOM 1234 O O . GLU A 1 163 ? 14.741 -1.039 4.876 1.00 82.88 163 GLU A O 1
ATOM 1239 N N . ASN A 1 164 ? 14.581 -3.196 5.477 1.00 79.56 164 ASN A N 1
ATOM 1240 C CA . ASN A 1 164 ? 13.126 -3.191 5.487 1.00 79.56 164 ASN A CA 1
ATOM 1241 C C . ASN A 1 164 ? 12.612 -2.419 6.724 1.00 79.56 164 ASN A C 1
ATOM 1243 O O . ASN A 1 164 ? 12.815 -2.891 7.843 1.00 79.56 164 ASN A O 1
ATOM 1247 N N . PRO A 1 165 ? 11.917 -1.273 6.565 1.00 74.56 165 PRO A N 1
ATOM 1248 C CA . PRO A 1 165 ? 11.338 -0.546 7.696 1.00 74.56 165 PRO A CA 1
ATOM 1249 C C . PRO A 1 165 ? 10.089 -1.231 8.281 1.00 74.56 165 PRO A C 1
ATOM 1251 O O . PRO A 1 165 ? 9.567 -0.787 9.303 1.00 74.56 165 PRO A O 1
ATOM 1254 N N . TRP A 1 166 ? 9.582 -2.278 7.625 1.00 75.31 166 TRP A N 1
ATOM 1255 C CA . TRP A 1 166 ? 8.420 -3.064 8.026 1.00 75.31 166 TRP A CA 1
ATOM 1256 C C . TRP A 1 166 ? 8.842 -4.361 8.721 1.00 75.31 166 TRP A C 1
ATOM 1258 O O . TRP A 1 166 ? 8.762 -5.436 8.128 1.00 75.31 166 TRP A O 1
ATOM 1268 N N . SER A 1 167 ? 9.310 -4.264 9.965 1.00 78.81 167 SER A N 1
ATOM 1269 C CA . SER A 1 167 ? 9.795 -5.419 10.739 1.00 78.81 167 SER A CA 1
ATOM 1270 C C . SER A 1 167 ? 8.847 -5.871 11.856 1.00 78.81 167 SER A C 1
ATOM 1272 O O . SER A 1 167 ? 9.283 -6.610 12.729 1.00 78.81 167 SER A O 1
ATOM 1274 N N . TYR A 1 168 ? 7.596 -5.400 11.852 1.00 82.56 168 TYR A N 1
ATOM 1275 C CA . TYR A 1 168 ? 6.624 -5.678 12.911 1.00 82.56 168 TYR A CA 1
ATOM 1276 C C . TYR A 1 168 ? 5.995 -7.061 12.757 1.00 82.56 168 TYR A C 1
ATOM 1278 O O . TYR A 1 168 ? 5.493 -7.391 11.678 1.00 82.56 168 TYR A O 1
ATOM 1286 N N . ASP A 1 169 ? 5.951 -7.829 13.841 1.00 88.50 169 ASP A N 1
ATOM 1287 C CA . ASP A 1 169 ? 5.087 -9.007 13.923 1.00 88.50 169 ASP A CA 1
ATOM 1288 C C . ASP A 1 169 ? 3.628 -8.642 14.286 1.00 88.50 169 ASP A C 1
ATOM 1290 O O . ASP A 1 169 ? 3.264 -7.471 14.449 1.00 88.50 169 ASP A O 1
ATOM 1294 N N . ARG A 1 170 ? 2.754 -9.656 14.382 1.00 89.06 170 ARG A N 1
ATOM 1295 C CA . ARG A 1 170 ? 1.326 -9.461 14.702 1.00 89.06 170 ARG A CA 1
ATOM 1296 C C . ARG A 1 170 ? 1.115 -8.817 16.076 1.00 89.06 170 ARG A C 1
ATOM 1298 O O . ARG A 1 170 ? 0.234 -7.969 16.217 1.00 89.06 170 ARG A O 1
ATOM 1305 N N . GLN A 1 171 ? 1.902 -9.212 17.074 1.00 90.56 171 GLN A N 1
ATOM 1306 C CA . GLN A 1 171 ? 1.778 -8.702 18.434 1.00 90.56 171 GLN A CA 1
ATOM 1307 C C . GLN A 1 171 ? 2.279 -7.258 18.505 1.00 90.56 171 GLN A C 1
ATOM 1309 O O . GLN A 1 171 ? 1.585 -6.387 19.031 1.00 90.56 171 GLN A O 1
ATOM 1314 N N . GLU A 1 172 ? 3.437 -6.972 17.913 1.00 89.81 172 GLU A N 1
ATOM 1315 C CA . GLU A 1 172 ? 4.002 -5.626 17.863 1.00 89.81 172 GLU A CA 1
ATOM 1316 C C . GLU A 1 172 ? 3.088 -4.652 17.103 1.00 89.81 172 GLU A C 1
ATOM 1318 O O . GLU A 1 172 ? 2.932 -3.494 17.515 1.00 89.81 172 GLU A O 1
ATOM 1323 N N . LEU A 1 173 ? 2.434 -5.119 16.031 1.00 90.38 173 LEU A N 1
ATOM 1324 C CA . LEU A 1 173 ? 1.408 -4.362 15.315 1.00 90.38 173 LEU A CA 1
ATOM 1325 C C . LEU A 1 173 ? 0.223 -4.041 16.232 1.00 90.38 173 LEU A C 1
ATOM 1327 O O . LEU A 1 173 ? -0.141 -2.870 16.359 1.00 90.38 173 LEU A O 1
ATOM 1331 N N . ALA A 1 174 ? -0.355 -5.040 16.905 1.00 92.19 174 ALA A N 1
ATOM 1332 C CA . ALA A 1 174 ? -1.476 -4.830 17.821 1.00 92.19 174 ALA A CA 1
ATOM 1333 C C . ALA A 1 174 ? -1.111 -3.842 18.941 1.00 92.19 174 ALA A C 1
ATOM 1335 O O . ALA A 1 174 ? -1.853 -2.897 19.210 1.00 92.19 174 ALA A O 1
ATOM 1336 N N . GLU A 1 175 ? 0.072 -3.973 19.541 1.00 91.31 175 GLU A N 1
ATOM 1337 C CA . GLU A 1 175 ? 0.551 -3.035 20.555 1.00 91.31 175 GLU A CA 1
ATOM 1338 C C . GLU A 1 175 ? 0.728 -1.608 20.021 1.00 91.31 175 GLU A C 1
ATOM 1340 O O . GLU A 1 175 ? 0.410 -0.629 20.705 1.00 91.31 175 GLU A O 1
ATOM 1345 N N . MET A 1 176 ? 1.256 -1.459 18.805 1.00 88.94 176 MET A N 1
ATOM 1346 C CA . MET A 1 176 ? 1.392 -0.158 18.157 1.00 88.94 176 MET A CA 1
ATOM 1347 C C . MET A 1 176 ? 0.024 0.499 17.942 1.00 88.94 176 MET A C 1
ATOM 1349 O O . MET A 1 176 ? -0.119 1.694 18.218 1.00 88.94 176 MET A O 1
ATOM 1353 N N . ILE A 1 177 ? -0.966 -0.276 17.492 1.00 92.75 177 ILE A N 1
ATOM 1354 C CA . ILE A 1 177 ?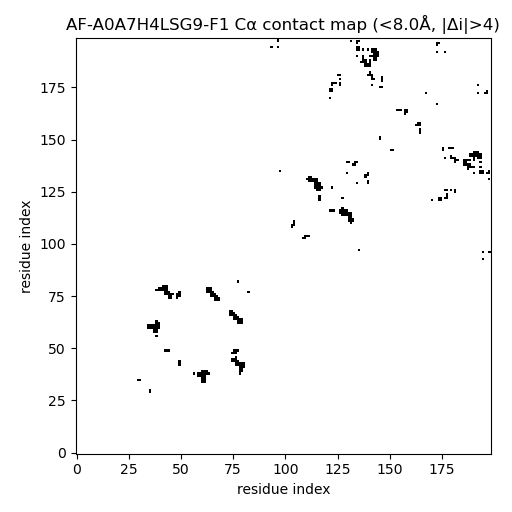 -2.348 0.171 17.288 1.00 92.75 177 ILE A CA 1
ATOM 1355 C C . ILE A 1 177 ? -3.013 0.536 18.619 1.00 92.75 177 ILE A C 1
ATOM 1357 O O . ILE A 1 177 ? -3.628 1.594 18.723 1.00 92.75 177 ILE A O 1
ATOM 1361 N N . ASN A 1 178 ? -2.818 -0.266 19.665 1.00 92.75 178 ASN A N 1
ATOM 1362 C CA . ASN A 1 178 ? -3.361 -0.012 21.003 1.00 92.75 178 ASN A CA 1
ATOM 1363 C C . ASN A 1 178 ? -2.845 1.298 21.619 1.00 92.75 178 ASN A C 1
ATOM 1365 O O . ASN A 1 178 ? -3.545 1.947 22.396 1.00 92.75 178 ASN A O 1
ATOM 1369 N N . ARG A 1 179 ? -1.627 1.718 21.251 1.00 90.81 179 ARG A N 1
ATOM 1370 C CA . ARG A 1 179 ? -1.027 3.000 21.662 1.00 90.81 179 ARG A CA 1
ATOM 1371 C C . ARG A 1 179 ? -1.407 4.172 20.748 1.00 90.81 179 ARG A C 1
ATOM 1373 O O . ARG A 1 179 ? -1.045 5.313 21.042 1.00 90.81 179 ARG A O 1
ATOM 1380 N N . ALA A 1 180 ? -2.092 3.926 19.632 1.00 89.38 180 ALA A N 1
ATOM 1381 C CA . ALA A 1 180 ? -2.435 4.969 18.679 1.00 89.38 180 ALA A CA 1
ATOM 1382 C C . ALA A 1 180 ? -3.534 5.887 19.228 1.00 89.38 180 ALA A C 1
ATOM 1384 O O . ALA A 1 180 ? -4.572 5.454 19.728 1.00 89.38 180 ALA A O 1
ATOM 1385 N N . ARG A 1 181 ? -3.332 7.198 19.077 1.00 90.06 181 ARG A N 1
ATOM 1386 C CA . ARG A 1 181 ? -4.371 8.182 19.369 1.00 90.06 181 ARG A CA 1
ATOM 1387 C C . ARG A 1 181 ? -5.330 8.267 18.188 1.00 90.06 181 ARG A C 1
ATOM 1389 O O . ARG A 1 181 ? -4.990 8.863 17.171 1.00 90.06 181 ARG A O 1
ATOM 1396 N N . ILE A 1 182 ? -6.535 7.736 18.361 1.00 91.94 182 ILE A N 1
ATOM 1397 C CA . ILE A 1 182 ? -7.589 7.809 17.346 1.00 91.94 182 ILE A CA 1
ATOM 1398 C C . ILE A 1 182 ? -8.369 9.124 17.521 1.00 91.94 182 ILE A C 1
ATOM 1400 O O . ILE A 1 182 ? -8.883 9.394 18.614 1.00 91.94 182 ILE A O 1
ATOM 1404 N N . PRO A 1 183 ? -8.443 9.987 16.491 1.00 91.94 183 PRO A N 1
ATOM 1405 C CA . PRO A 1 183 ? -9.202 11.229 16.557 1.00 91.94 183 PRO A CA 1
ATOM 1406 C C . PRO A 1 183 ? -10.712 10.957 16.603 1.00 91.94 183 PRO A C 1
ATOM 1408 O O . PRO A 1 183 ? -11.208 10.007 16.003 1.00 91.94 183 PRO A O 1
ATOM 1411 N N . LYS A 1 184 ? -11.463 11.832 17.287 1.00 89.06 184 LYS A N 1
ATOM 1412 C CA . LYS A 1 184 ? -12.936 11.753 17.332 1.00 89.06 184 LYS A CA 1
ATOM 1413 C C . LYS A 1 184 ? -13.570 11.985 15.959 1.00 89.06 184 LYS A C 1
ATOM 1415 O O . LYS A 1 184 ? -14.552 11.340 15.620 1.00 89.06 184 LYS A O 1
ATOM 1420 N N . VAL A 1 185 ? -13.015 12.926 15.196 1.00 91.75 185 VAL A N 1
ATOM 1421 C CA . VAL A 1 185 ? -13.430 13.210 13.820 1.00 91.75 185 VAL A CA 1
ATOM 1422 C C . VAL A 1 185 ? -12.467 12.486 12.896 1.00 91.75 185 VAL A C 1
ATOM 1424 O O . VAL A 1 185 ? -11.279 12.809 12.865 1.00 91.75 185 VAL A O 1
ATOM 1427 N N . LYS A 1 186 ? -12.980 11.498 12.165 1.00 92.94 186 LYS A N 1
ATOM 1428 C CA . LYS A 1 186 ? -12.200 10.711 11.217 1.00 92.94 186 LYS A CA 1
ATOM 1429 C C . LYS A 1 186 ? -12.356 11.299 9.816 1.00 92.94 186 LYS A C 1
ATOM 1431 O O . LYS A 1 186 ? -13.463 11.419 9.295 1.00 92.94 186 LYS A O 1
ATOM 1436 N N . ILE A 1 187 ? -11.237 11.679 9.216 1.00 93.94 187 ILE A N 1
ATOM 1437 C CA . ILE A 1 187 ? -11.156 12.116 7.819 1.00 93.94 187 ILE A CA 1
ATOM 1438 C C . ILE A 1 187 ? -10.326 11.107 7.029 1.00 93.94 187 ILE A C 1
ATOM 1440 O O . ILE A 1 187 ? -9.780 10.168 7.602 1.00 93.94 187 ILE A O 1
ATOM 1444 N N . PHE A 1 188 ? -10.255 11.287 5.712 1.00 96.69 188 PHE A N 1
ATOM 1445 C CA . PHE A 1 188 ? -9.324 10.511 4.905 1.00 96.69 188 PHE A CA 1
ATOM 1446 C C . PHE A 1 188 ? -7.894 10.872 5.315 1.00 96.69 188 PHE A C 1
ATOM 1448 O O . PHE A 1 188 ? -7.508 12.037 5.211 1.00 96.69 188 PHE A O 1
ATOM 1455 N N . ASP A 1 189 ? -7.137 9.879 5.766 1.00 93.88 189 ASP A N 1
ATOM 1456 C CA . ASP A 1 189 ? -5.710 9.985 6.047 1.00 93.88 189 ASP A CA 1
ATOM 1457 C C . ASP A 1 189 ? -5.028 8.652 5.725 1.00 93.88 189 ASP A C 1
ATOM 1459 O O . ASP A 1 189 ? -5.402 7.593 6.239 1.00 93.88 189 ASP A O 1
ATOM 1463 N N . TYR A 1 190 ? -4.044 8.694 4.828 1.00 93.56 190 TYR A N 1
ATOM 1464 C CA . TYR A 1 190 ? -3.440 7.498 4.257 1.00 93.56 190 TYR A CA 1
ATOM 1465 C C . TYR A 1 190 ? -2.713 6.681 5.329 1.00 93.56 190 TYR A C 1
ATOM 1467 O O . TYR A 1 190 ? -1.616 7.014 5.778 1.00 93.56 190 TYR A O 1
ATOM 1475 N N . SER A 1 191 ? -3.326 5.564 5.710 1.00 93.69 191 SER A N 1
ATOM 1476 C CA . SER A 1 191 ? -2.855 4.719 6.800 1.00 93.69 191 SER A CA 1
ATOM 1477 C C . SER A 1 191 ? -2.308 3.382 6.315 1.00 93.69 191 SER A C 1
ATOM 1479 O O . SER A 1 191 ? -3.077 2.498 5.932 1.00 93.69 191 SER A O 1
ATOM 1481 N N . ASN A 1 192 ? -0.983 3.198 6.348 1.00 92.69 192 ASN A N 1
ATOM 1482 C CA . ASN A 1 192 ? -0.415 1.869 6.119 1.00 92.69 192 ASN A CA 1
ATOM 1483 C C . ASN A 1 192 ? -0.653 0.955 7.326 1.00 92.69 192 ASN A C 1
ATOM 1485 O O . ASN A 1 192 ? -0.911 -0.221 7.116 1.00 92.69 192 ASN A O 1
ATOM 1489 N N . SER A 1 193 ? -0.622 1.479 8.559 1.00 92.06 193 SER A N 1
ATOM 1490 C CA . SER A 1 193 ? -0.953 0.684 9.751 1.00 92.06 193 SER A CA 1
ATOM 1491 C C . SER A 1 193 ? -2.398 0.174 9.719 1.00 92.06 193 SER A C 1
ATOM 1493 O O . SER A 1 193 ? -2.648 -0.968 10.088 1.00 92.06 193 SER A O 1
ATOM 1495 N N . GLY A 1 194 ? -3.334 0.970 9.186 1.00 95.12 194 GLY A N 1
ATOM 1496 C CA . GLY A 1 194 ? -4.708 0.530 8.960 1.00 95.12 194 GLY A CA 1
ATOM 1497 C C . GLY A 1 194 ? -4.813 -0.616 7.950 1.00 95.12 194 GLY A C 1
ATOM 1498 O O . GLY A 1 194 ? -5.535 -1.576 8.188 1.00 95.12 194 GLY A O 1
ATOM 1499 N N . PHE A 1 195 ? -4.053 -0.565 6.854 1.00 95.88 195 PHE A N 1
ATOM 1500 C CA . PHE A 1 195 ? -4.003 -1.676 5.895 1.00 95.88 195 PHE A CA 1
ATOM 1501 C C . PHE A 1 195 ? -3.240 -2.897 6.415 1.00 95.88 195 PHE A C 1
ATOM 1503 O O . PHE A 1 195 ? -3.586 -4.012 6.048 1.00 95.88 195 PHE A O 1
ATOM 1510 N N . ALA A 1 196 ? -2.227 -2.696 7.261 1.00 93.56 196 ALA A N 1
ATOM 1511 C CA . ALA A 1 196 ? -1.531 -3.785 7.936 1.00 93.56 196 ALA A CA 1
ATOM 1512 C C . ALA A 1 196 ? -2.456 -4.504 8.923 1.00 93.56 196 ALA A C 1
ATOM 1514 O O . ALA A 1 196 ? -2.404 -5.718 9.009 1.00 93.56 196 ALA A O 1
ATOM 1515 N N . LEU A 1 197 ? -3.321 -3.765 9.626 1.00 94.94 197 LEU A N 1
ATOM 1516 C CA . LEU A 1 197 ? -4.325 -4.337 10.523 1.00 94.94 197 LEU A CA 1
ATOM 1517 C C . LEU A 1 197 ? -5.464 -5.051 9.776 1.00 94.94 197 LEU A C 1
ATOM 1519 O O . LEU A 1 197 ? -6.096 -5.939 10.335 1.00 94.94 197 LEU A O 1
ATOM 1523 N N . LEU A 1 198 ? -5.752 -4.634 8.539 1.00 96.06 198 LEU A N 1
ATOM 1524 C CA . LEU A 1 198 ? -6.786 -5.248 7.705 1.00 96.06 198 LEU A CA 1
ATOM 1525 C C . LEU A 1 198 ? -6.381 -6.631 7.165 1.00 96.06 198 LEU A C 1
ATOM 1527 O O . LEU A 1 198 ? -7.262 -7.448 6.906 1.00 96.06 198 LEU A O 1
ATOM 1531 N N . GLY A 1 199 ? -5.086 -6.845 6.914 1.00 93.44 199 GLY A N 1
ATOM 1532 C CA . GLY A 1 199 ? -4.547 -8.103 6.383 1.00 93.44 199 GLY A CA 1
ATOM 1533 C C . GLY A 1 199 ? -4.280 -9.134 7.469 1.00 93.44 199 GLY A C 1
ATOM 1534 O O . GLY A 1 199 ? -4.506 -10.330 7.185 1.00 93.44 199 GLY A O 1
#

Solvent-accessible surface area (backbone atoms only — not comparable to full-atom values): 11512 Å² total; per-residue (Å²): 134,66,71,67,58,59,56,48,55,55,50,52,50,51,52,51,52,51,52,51,50,49,52,50,51,51,52,47,49,60,57,69,34,89,74,63,40,68,52,49,88,48,68,46,69,39,66,67,60,36,63,64,45,54,74,76,47,71,87,45,50,43,66,50,76,50,75,50,80,52,98,92,46,76,46,38,26,29,29,43,95,59,89,83,64,84,73,90,65,67,76,59,54,53,59,54,49,50,50,50,50,56,50,37,39,75,72,65,79,49,52,57,74,41,37,45,36,83,77,39,78,79,43,44,74,77,60,20,72,33,27,49,46,27,26,76,65,20,33,52,34,46,57,46,75,51,83,48,70,67,52,48,52,51,34,52,50,22,56,77,68,71,43,78,65,82,76,70,53,75,66,57,44,34,54,50,52,52,68,43,80,63,55,94,76,58,52,82,47,80,21,53,46,28,47,60,72,71,101

Organism: NCBI:txid1134687

Secondary structure (DSSP, 8-state):
--HHHHHHHHHHHHHHHHHHHHHHHHHHHHHHSTT-PBPPS-EEE-HHHHHHHGGGGTT-BS-EEEEEEETTEEEEEEESS-TT-----GGGHHHHHHHHHHHHHHTTS--TT-BGGGT-TT--GGGGG-BHHHHHTT-S---SS-SSHHHHHHHHHHHHHT--S----HHHHHHHHHT----SS------HHHHHHH-

Foldseek 3Di:
DPVVVVVVVVVVVVVVVVVVVVVVVVVCCVCVPPFNAQQAPDKDWDPVVCVVCVVVCVVPTDKDKDWDQDPVGITIMISDPDPPDDDDPPCVVLVVLVVVVVVCVVVVVDDQQQFLCVVQVLADDPNRRFGLVCLSQQFQQFAAFAQDPVLVVLLVVCVVVVHDSPPDDPNNLRVRSNSTDRDPGTDRDNHPSSSVSSD